Protein AF-A0A6J8CD86-F1 (afdb_monomer_lite)

InterPro domains:
  IPR004244 Transposase, L1 [PTHR11505] (102-205)

Sequence (206 aa):
MGRTGRGRGSYQRGFQSSQGQEQAQGRGGYHSAKRFRTGSSDIENDDPEVLLDVFVGILNDQKIMDKFVASLCDIPHLKSKLVEHLLPSLDAQVSDILTPLRKNVEIMSDKLTKSEAKCEELEWKNDDLEQYTRRQSIRIAGIPEKFFESTDDEVLKFSNDVLYSQLEPGEIDRSHRVGPPRSNDSNQKPREIIVRFVSYKSRQKL

Secondary structure (DSSP, 8-state):
----PPPPPP--------------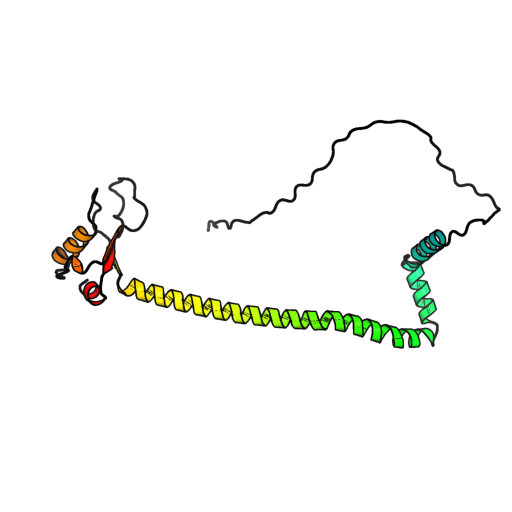-----------------------HHHHHHHHHHHHT-HHHHHHHHHHHHTSTTHHHHHHHHHHHHHHHHHHHHHHHHHHHHHHHHHHHHHHHHHHHHHHHHHHHHHHHHHTTEEEE--PPP-TT--HHHHHHHIIIIIS-----GGGEEEEEE-SSPPPS-TTSPPPPEEEEESSHHHHTT-

pLDDT: mean 78.59, std 22.76, range [30.03, 98.12]

Organism: Mytilus coruscus (NCBI:txid42192)

Foldseek 3Di:
DDDDDDDDDDDDDDDDDDDDDDDDDDDDDDDDDDDDDDDDDDDPDPPVVVVVVVVVVQCVPPVSVVVVVVVQCVPPVSVVVCCVPVVVVVVVVCCVPVVVVVVVVVVVVVVVVVVVVVVVVVVVVVVVVVVVQCLQKDKAFDQDDDDPDDPLVSVVCCLCVPVVLPQDSQQWPDKDFDDDDDPPP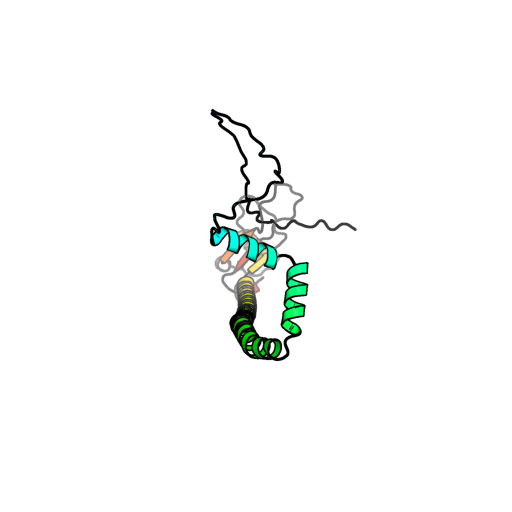PPDGGGIMMTGTPDSVSVVSD

Structure (mmCIF, N/CA/C/O backbone):
data_AF-A0A6J8CD86-F1
#
_entry.id   AF-A0A6J8CD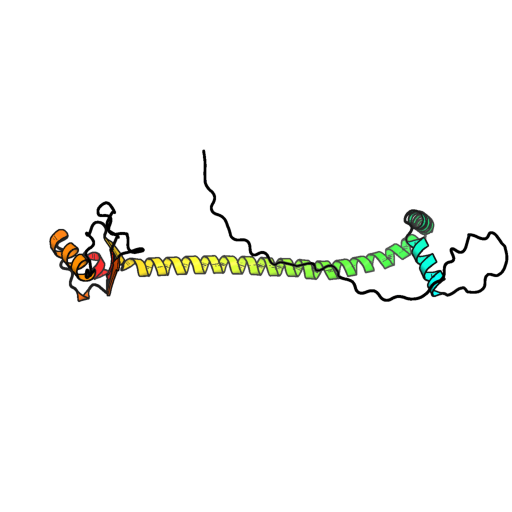86-F1
#
loop_
_atom_site.group_PDB
_atom_site.id
_atom_site.type_symbol
_atom_site.label_atom_id
_atom_site.label_alt_id
_atom_site.label_comp_id
_atom_site.label_asym_id
_atom_site.label_entity_id
_atom_site.label_seq_id
_atom_site.pdbx_PDB_ins_code
_atom_site.Cartn_x
_atom_site.Cartn_y
_atom_site.Cartn_z
_atom_site.occupancy
_atom_site.B_iso_or_equiv
_atom_site.auth_seq_id
_atom_site.auth_comp_id
_atom_site.auth_asym_id
_atom_site.auth_atom_id
_atom_site.pdbx_PDB_model_num
ATOM 1 N N . MET A 1 1 ? -26.976 -11.015 -20.352 1.00 46.12 1 MET A N 1
ATOM 2 C CA . MET A 1 1 ? -25.772 -10.383 -20.941 1.00 46.12 1 MET A CA 1
ATOM 3 C C . MET A 1 1 ? -25.912 -8.878 -20.793 1.00 46.12 1 MET A C 1
ATOM 5 O O . MET A 1 1 ? -26.935 -8.356 -21.202 1.00 46.12 1 MET A O 1
ATOM 9 N N . GLY A 1 2 ? -24.949 -8.201 -20.164 1.00 42.75 2 GLY A N 1
ATOM 10 C CA . GLY A 1 2 ? -24.981 -6.742 -20.004 1.00 42.75 2 GLY A CA 1
ATOM 11 C C . GLY A 1 2 ? -24.155 -6.274 -18.810 1.00 42.75 2 GLY A C 1
ATOM 12 O O . GLY A 1 2 ? -24.689 -6.100 -17.721 1.00 42.75 2 GLY A O 1
ATOM 13 N N . ARG A 1 3 ? -22.840 -6.114 -18.998 1.00 43.31 3 ARG A N 1
ATOM 14 C CA . ARG A 1 3 ? -21.953 -5.440 -18.038 1.00 43.31 3 ARG A CA 1
ATOM 15 C C . ARG A 1 3 ? -21.843 -3.971 -18.442 1.00 43.31 3 ARG A C 1
ATOM 17 O O . ARG A 1 3 ? -21.344 -3.671 -19.520 1.00 43.31 3 ARG A O 1
ATOM 24 N N . THR A 1 4 ? -22.281 -3.070 -17.571 1.00 44.00 4 THR A N 1
ATOM 25 C CA . THR A 1 4 ? -22.046 -1.625 -17.675 1.00 44.00 4 THR A CA 1
ATOM 26 C C . THR A 1 4 ? -20.626 -1.305 -17.200 1.00 44.00 4 THR A C 1
ATOM 28 O O . THR A 1 4 ? -20.308 -1.486 -16.022 1.00 44.00 4 THR A O 1
ATOM 31 N N . GLY A 1 5 ? -19.762 -0.865 -18.116 1.00 41.94 5 GLY A N 1
ATOM 32 C CA . GLY A 1 5 ? -18.404 -0.404 -17.823 1.00 41.94 5 GLY A CA 1
ATOM 33 C C . GLY A 1 5 ? -18.393 1.015 -17.252 1.00 41.94 5 GLY A C 1
ATOM 34 O O . GLY A 1 5 ? -19.059 1.906 -17.772 1.00 41.94 5 GLY A O 1
ATOM 35 N N . ARG A 1 6 ? -17.632 1.220 -16.171 1.00 43.94 6 ARG A N 1
ATOM 36 C CA . ARG A 1 6 ? -17.330 2.538 -15.593 1.00 43.94 6 ARG A CA 1
ATOM 37 C C . ARG A 1 6 ? -16.168 3.181 -16.353 1.00 43.94 6 ARG A C 1
ATOM 39 O O . ARG A 1 6 ? -15.144 2.538 -16.574 1.00 43.94 6 ARG A O 1
ATOM 46 N N . GLY A 1 7 ? -16.352 4.444 -16.734 1.00 36.31 7 GLY A N 1
ATOM 47 C CA . GLY A 1 7 ? -15.393 5.252 -17.482 1.00 36.31 7 GLY A CA 1
ATOM 48 C C . GLY A 1 7 ? -14.131 5.596 -16.689 1.00 36.31 7 GLY A C 1
ATOM 49 O O . GLY A 1 7 ? -14.183 5.885 -15.494 1.00 36.31 7 GLY A O 1
ATOM 50 N N . ARG A 1 8 ? -12.992 5.580 -17.387 1.00 44.81 8 ARG A N 1
ATOM 51 C CA . ARG A 1 8 ? -11.723 6.167 -16.949 1.00 44.81 8 ARG A CA 1
ATOM 52 C C . ARG A 1 8 ? -11.592 7.547 -17.591 1.00 44.81 8 ARG A C 1
ATOM 54 O O . ARG A 1 8 ? -11.746 7.670 -18.802 1.00 44.81 8 ARG A O 1
ATOM 61 N N . GLY A 1 9 ? -11.331 8.563 -16.772 1.00 37.97 9 GLY A N 1
ATOM 62 C CA . GLY A 1 9 ? -11.074 9.929 -17.218 1.00 37.97 9 GLY A CA 1
ATOM 63 C C . GLY A 1 9 ? -9.751 10.029 -17.975 1.00 37.97 9 GLY A C 1
ATOM 64 O O . GLY A 1 9 ? -8.707 9.608 -17.480 1.00 37.97 9 GLY A O 1
ATOM 65 N N . SER A 1 10 ? -9.813 10.583 -19.181 1.00 40.59 10 SER A N 1
ATOM 66 C CA . SER A 1 10 ? -8.671 10.922 -20.024 1.00 40.59 10 SER A CA 1
ATOM 67 C C . SER A 1 10 ? -8.332 12.405 -19.869 1.00 40.59 10 SER A C 1
ATOM 69 O O . SER A 1 10 ? -9.167 13.263 -20.148 1.00 40.59 10 SER A O 1
ATOM 71 N N . TYR A 1 11 ? -7.098 12.711 -19.471 1.00 38.44 11 TYR A N 1
ATOM 72 C CA . TYR A 1 11 ? -6.534 14.057 -19.563 1.00 38.44 11 TYR A CA 1
ATOM 73 C C . TYR A 1 11 ? -6.262 14.393 -21.040 1.00 38.44 11 TYR A C 1
ATOM 75 O O . TYR A 1 11 ? -5.316 13.878 -21.632 1.00 38.44 11 TYR A O 1
ATOM 83 N N . GLN A 1 12 ? -7.090 15.251 -21.639 1.00 38.66 12 GLN A N 1
ATOM 84 C CA . GLN A 1 12 ? -6.852 15.855 -22.954 1.00 38.66 12 GLN A CA 1
ATOM 85 C C . GLN A 1 12 ? -6.124 17.195 -22.779 1.00 38.66 12 GLN A C 1
ATOM 87 O O . GLN A 1 12 ? -6.650 18.118 -22.161 1.00 38.66 12 GLN A O 1
ATOM 92 N N . ARG A 1 13 ? -4.913 17.316 -23.340 1.00 38.84 13 ARG A N 1
ATOM 93 C CA . ARG A 1 13 ? -4.248 18.608 -23.561 1.00 38.84 13 ARG A CA 1
ATOM 94 C C . ARG A 1 13 ? -4.655 19.122 -24.942 1.00 38.84 13 ARG A C 1
ATOM 96 O O . ARG A 1 13 ? -4.311 18.510 -25.948 1.00 38.84 13 ARG A O 1
ATOM 103 N N . GLY A 1 14 ? -5.417 20.213 -24.968 1.00 33.53 14 GLY A N 1
ATOM 104 C CA . GLY A 1 14 ? -5.853 20.882 -26.189 1.00 33.53 14 GLY A CA 1
ATOM 105 C C . GLY A 1 14 ? -4.731 21.703 -26.821 1.00 33.53 14 GLY A C 1
ATOM 106 O O . GLY A 1 14 ? -4.151 22.567 -26.169 1.00 33.53 14 GLY A O 1
ATOM 107 N N . PHE A 1 15 ? -4.459 21.446 -28.098 1.00 33.59 15 PHE A N 1
ATOM 108 C CA . PHE A 1 15 ? -3.804 22.389 -29.000 1.00 33.59 15 PHE A CA 1
ATOM 109 C C . PHE A 1 15 ? -4.909 23.044 -29.830 1.00 33.59 15 PHE A C 1
ATOM 111 O O . PHE A 1 15 ? -5.558 22.377 -30.633 1.00 33.59 15 PHE A O 1
ATOM 118 N N . GLN A 1 16 ? -5.168 24.331 -29.591 1.00 39.56 16 GLN A N 1
ATOM 119 C CA . GLN A 1 16 ? -6.042 25.137 -30.438 1.00 39.56 16 GLN A CA 1
ATOM 120 C C . GLN A 1 16 ? -5.206 25.776 -31.544 1.00 39.56 16 GLN A C 1
ATOM 122 O O . GLN A 1 16 ? -4.307 26.574 -31.295 1.00 39.56 16 GLN A O 1
ATOM 127 N N . SER A 1 17 ? -5.525 25.387 -32.770 1.00 38.44 17 SER A N 1
ATOM 128 C CA . SER A 1 17 ? -5.164 26.048 -34.014 1.00 38.44 17 SER A CA 1
ATOM 129 C C . SER A 1 17 ? -6.004 27.314 -34.194 1.00 38.44 17 SER A C 1
ATOM 131 O O . SER A 1 17 ? -7.232 27.230 -34.235 1.00 38.44 17 SER A O 1
ATOM 133 N N . SER A 1 18 ? -5.359 28.465 -34.356 1.00 35.56 18 SER A N 1
ATOM 134 C CA . SER A 1 18 ? -5.994 29.716 -34.776 1.00 35.56 18 SER A CA 1
ATOM 135 C C . SER A 1 18 ? -5.509 30.094 -36.177 1.00 35.56 18 SER A C 1
ATOM 137 O O . SER A 1 18 ? -4.363 30.488 -36.380 1.00 35.56 18 SER A O 1
ATOM 139 N N . GLN A 1 19 ? -6.403 29.950 -37.158 1.00 33.78 19 GLN A N 1
ATOM 140 C CA . GLN A 1 19 ? -6.294 30.588 -38.468 1.00 33.78 19 GLN A CA 1
ATOM 141 C C . GLN A 1 19 ? -7.019 31.943 -38.438 1.00 33.78 19 GLN A C 1
ATOM 143 O O . GLN A 1 19 ? -8.172 32.006 -38.027 1.00 33.78 19 GLN A O 1
ATOM 148 N N . GLY A 1 20 ? -6.324 32.981 -38.914 1.00 31.58 20 GLY A N 1
ATOM 149 C CA . GLY A 1 20 ? -6.799 33.940 -39.923 1.00 31.58 20 GLY A CA 1
ATOM 150 C C . GLY A 1 20 ? -7.912 34.944 -39.592 1.00 31.58 20 GLY A C 1
ATOM 151 O O . GLY A 1 20 ? -9.069 34.568 -39.473 1.00 31.58 20 GLY A O 1
ATOM 152 N N . GLN A 1 21 ? -7.550 36.234 -39.619 1.00 33.59 21 GLN A N 1
ATOM 153 C CA . GLN A 1 21 ? -8.258 37.368 -40.256 1.00 33.59 21 GLN A CA 1
ATOM 154 C C . GLN A 1 21 ? -7.233 38.524 -40.314 1.00 33.59 21 GLN A C 1
ATOM 156 O O . GLN A 1 21 ? -6.750 38.976 -39.284 1.00 33.59 21 GLN A O 1
ATOM 161 N N . GLU A 1 22 ? -6.578 38.782 -41.447 1.00 31.48 22 GLU A N 1
ATOM 162 C CA . GLU A 1 22 ? -7.035 39.582 -42.595 1.00 31.48 22 GLU A CA 1
ATOM 163 C C . GLU A 1 22 ? -7.144 41.085 -42.272 1.00 31.48 22 GLU A C 1
ATOM 165 O O . GLU A 1 22 ? -8.107 41.544 -41.668 1.00 31.48 22 GLU A O 1
ATOM 170 N N . GLN A 1 23 ? -6.148 41.860 -42.720 1.00 33.59 23 GLN A N 1
ATOM 171 C CA . GLN A 1 23 ? -6.323 43.266 -43.080 1.00 33.59 23 GLN A CA 1
ATOM 172 C C . GLN A 1 23 ? -5.401 43.610 -44.253 1.00 33.59 23 GLN A C 1
ATOM 174 O O . GLN A 1 23 ? -4.176 43.535 -44.173 1.00 33.59 23 GLN A O 1
ATOM 179 N N . ALA A 1 24 ? -6.053 43.929 -45.367 1.00 34.53 24 ALA A N 1
ATOM 180 C CA . ALA A 1 24 ? -5.482 44.317 -46.640 1.00 34.53 24 ALA A CA 1
ATOM 181 C C . ALA A 1 24 ? -5.267 45.835 -46.720 1.00 34.53 24 ALA A C 1
ATOM 183 O O . ALA A 1 24 ? -6.095 46.600 -46.235 1.00 34.53 24 ALA A O 1
ATOM 184 N N . GLN A 1 25 ? -4.194 46.228 -47.410 1.00 34.72 25 GLN A N 1
ATOM 185 C CA . GLN A 1 25 ? -3.962 47.470 -48.171 1.00 34.72 25 GLN A CA 1
ATOM 186 C C . GLN A 1 25 ? -2.556 47.275 -48.784 1.00 34.72 25 GLN A C 1
ATOM 188 O O . GLN A 1 25 ? -1.590 47.168 -48.047 1.00 34.72 25 GLN A O 1
ATOM 193 N N . GLY A 1 26 ? -2.298 47.074 -50.076 1.00 31.23 26 GLY A N 1
ATOM 194 C CA . GLY A 1 26 ? -2.986 47.479 -51.291 1.00 31.23 26 GLY A CA 1
ATOM 195 C C . GLY A 1 26 ? -2.164 48.573 -51.978 1.00 31.23 26 GLY A C 1
ATOM 196 O O . GLY A 1 26 ? -2.310 49.725 -51.584 1.00 31.23 26 GLY A O 1
ATOM 197 N N . ARG A 1 27 ? -1.339 48.223 -52.991 1.00 30.95 27 ARG A N 1
ATOM 198 C CA . ARG A 1 27 ? -1.143 48.968 -54.267 1.00 30.95 27 ARG A CA 1
ATOM 199 C C . ARG A 1 27 ? -0.003 48.428 -55.158 1.00 30.95 27 ARG A C 1
ATOM 201 O O . ARG A 1 27 ? 1.135 48.352 -54.722 1.00 30.95 27 ARG A O 1
ATOM 208 N N . GLY A 1 28 ? -0.351 48.207 -56.437 1.00 30.03 28 GLY A N 1
ATOM 209 C CA . GLY A 1 28 ? 0.521 48.151 -57.631 1.00 30.03 28 GLY A CA 1
ATOM 210 C C . GLY A 1 28 ? 1.143 46.778 -57.899 1.00 30.03 28 GLY A C 1
ATOM 211 O O . GLY A 1 28 ? 2.015 46.364 -57.158 1.00 30.03 28 GLY A O 1
ATOM 212 N N . GLY A 1 29 ? 0.691 45.973 -58.871 1.00 31.22 29 GLY A N 1
ATOM 213 C CA . GLY A 1 29 ? 0.818 46.220 -60.321 1.00 31.22 29 GLY A CA 1
ATOM 214 C C . GLY A 1 29 ? 2.288 46.005 -60.716 1.00 31.22 29 GLY A C 1
ATOM 215 O O . GLY A 1 29 ? 3.134 46.727 -60.215 1.00 31.22 29 GLY A O 1
ATOM 216 N N . TYR A 1 30 ? 2.699 45.016 -61.514 1.00 30.86 30 TYR A N 1
ATOM 217 C CA . TYR A 1 30 ? 2.281 44.743 -62.889 1.00 30.86 30 TYR A CA 1
ATOM 218 C C . TYR A 1 30 ? 2.534 43.279 -63.293 1.00 30.86 30 TYR A C 1
ATOM 220 O O . TYR A 1 30 ? 3.415 42.599 -62.776 1.00 30.86 30 TYR A O 1
ATOM 228 N N . HIS A 1 31 ? 1.745 42.821 -64.262 1.00 40.06 31 HIS A N 1
ATOM 229 C CA . HIS A 1 31 ? 1.891 41.555 -64.975 1.00 40.06 31 HIS A CA 1
ATOM 230 C C . HIS A 1 31 ? 3.246 41.461 -65.692 1.00 40.06 31 HIS A C 1
ATOM 232 O O . HIS A 1 31 ? 3.675 42.452 -66.276 1.00 40.06 31 HIS A O 1
ATOM 238 N N . SER A 1 32 ? 3.828 40.261 -65.795 1.00 33.84 32 SER A N 1
ATOM 239 C CA . SER A 1 32 ? 4.063 39.641 -67.111 1.00 33.84 32 SER A CA 1
ATOM 240 C C . SER A 1 32 ? 4.620 38.222 -66.977 1.00 33.84 32 SER A C 1
ATOM 242 O O . SER A 1 32 ? 5.743 38.013 -66.523 1.00 33.84 32 SER A O 1
ATOM 244 N N . ALA A 1 33 ? 3.841 37.244 -67.441 1.00 42.38 33 ALA A N 1
ATOM 245 C CA . ALA A 1 33 ? 4.340 35.927 -67.800 1.00 42.38 33 ALA A CA 1
ATOM 246 C C . ALA A 1 33 ? 5.386 36.077 -68.919 1.00 42.38 33 ALA A C 1
ATOM 248 O O . ALA A 1 33 ? 5.046 36.435 -70.052 1.00 42.38 33 ALA A O 1
ATOM 249 N N . LYS A 1 34 ? 6.663 35.802 -68.632 1.00 40.62 34 LYS A N 1
ATOM 250 C CA . LYS A 1 34 ? 7.684 35.719 -69.682 1.00 40.62 34 LYS A CA 1
ATOM 251 C C . LYS A 1 34 ? 7.679 34.322 -70.292 1.00 40.62 34 LYS A C 1
ATOM 253 O O . LYS A 1 34 ? 8.186 33.354 -69.742 1.00 40.62 34 LYS A O 1
ATOM 258 N N . ARG A 1 35 ? 7.038 34.287 -71.457 1.00 32.34 35 ARG A N 1
ATOM 259 C CA . ARG A 1 35 ? 7.076 33.258 -72.493 1.00 32.34 35 ARG A CA 1
ATOM 260 C C . ARG A 1 35 ? 8.457 32.615 -72.646 1.00 32.34 35 ARG A C 1
ATOM 262 O O . ARG A 1 35 ? 9.460 33.314 -72.766 1.00 32.34 35 ARG A O 1
ATOM 269 N N . PHE A 1 36 ? 8.430 31.293 -72.782 1.00 41.59 36 PHE A N 1
ATOM 270 C CA . PHE A 1 36 ? 9.469 30.470 -73.392 1.00 41.59 36 PHE A CA 1
ATOM 271 C C . PHE A 1 36 ? 9.941 31.129 -74.703 1.00 41.59 36 PHE A C 1
ATOM 273 O O . PHE A 1 36 ? 9.140 31.334 -75.620 1.00 41.59 36 PHE A O 1
ATOM 280 N N . ARG A 1 37 ? 11.220 31.506 -74.781 1.00 33.03 37 ARG A N 1
ATOM 281 C CA . ARG A 1 37 ? 11.873 31.932 -76.023 1.00 33.03 37 ARG A CA 1
ATOM 282 C C . ARG A 1 37 ? 12.962 30.927 -76.360 1.00 33.03 37 ARG A C 1
ATOM 284 O O . ARG A 1 37 ? 13.971 30.833 -75.677 1.00 33.03 37 ARG A O 1
ATOM 291 N N . THR A 1 38 ? 12.731 30.206 -77.447 1.00 40.12 38 THR A N 1
ATOM 292 C CA . THR A 1 38 ? 13.771 29.615 -78.283 1.00 40.12 38 THR A CA 1
ATOM 293 C C . THR A 1 38 ? 14.612 30.749 -78.870 1.00 40.12 38 THR A C 1
ATOM 295 O O . THR A 1 38 ? 14.064 31.614 -79.559 1.00 40.12 38 THR A O 1
ATOM 298 N N . GLY A 1 39 ? 15.912 30.776 -78.601 1.00 33.12 39 GLY A N 1
ATOM 299 C CA . GLY A 1 39 ? 16.806 31.780 -79.171 1.00 33.12 39 GLY A CA 1
ATOM 300 C C . GLY A 1 39 ? 18.190 31.724 -78.546 1.00 33.12 39 GLY A C 1
ATOM 301 O O . GLY A 1 39 ? 18.330 31.915 -77.350 1.00 33.12 39 GLY A O 1
ATOM 302 N N . SER A 1 40 ? 19.162 31.410 -79.392 1.00 45.00 40 SER A N 1
ATOM 303 C CA . SER A 1 40 ? 20.591 31.279 -79.126 1.00 45.00 40 SER A CA 1
ATOM 304 C C . SER A 1 40 ? 21.246 32.573 -78.617 1.00 45.00 40 SER A C 1
ATOM 306 O O . SER A 1 40 ? 20.792 33.652 -78.980 1.00 45.00 40 SER A O 1
ATOM 308 N N . SER A 1 41 ? 22.379 32.370 -77.933 1.00 42.09 41 SER A N 1
ATOM 309 C CA . SER A 1 41 ? 23.433 33.291 -77.465 1.00 42.09 41 SER A CA 1
ATOM 310 C C . SER A 1 41 ? 23.370 33.774 -76.010 1.00 42.09 41 SER A C 1
ATOM 312 O O . SER A 1 41 ? 22.349 34.240 -75.518 1.00 42.09 41 SER A O 1
ATOM 314 N N . ASP A 1 42 ? 24.548 33.656 -75.387 1.00 38.00 42 ASP A N 1
ATOM 315 C CA . ASP A 1 42 ? 25.031 34.340 -74.182 1.00 38.00 42 ASP A CA 1
ATOM 316 C C . ASP A 1 42 ? 24.760 33.631 -72.843 1.00 38.00 42 ASP A C 1
ATOM 318 O O . ASP A 1 42 ? 23.871 33.962 -72.060 1.00 38.00 42 ASP A O 1
ATOM 322 N N . ILE A 1 43 ? 25.598 32.615 -72.592 1.00 49.12 43 ILE A N 1
ATOM 323 C CA . ILE A 1 43 ? 25.865 32.042 -71.269 1.00 49.12 43 ILE A CA 1
ATOM 324 C C . ILE A 1 43 ? 26.696 33.074 -70.502 1.00 49.12 43 ILE A C 1
ATOM 326 O O . ILE A 1 43 ? 27.919 33.077 -70.589 1.00 49.12 43 ILE A O 1
ATOM 330 N N . GLU A 1 44 ? 26.039 33.966 -69.772 1.00 54.75 44 GLU A N 1
ATOM 331 C CA . GLU A 1 44 ? 26.690 34.788 -68.754 1.00 54.75 44 GLU A CA 1
ATOM 332 C C . GLU A 1 44 ? 25.788 34.862 -67.524 1.00 54.75 44 GLU A C 1
ATOM 334 O O . GLU A 1 44 ? 24.834 35.640 -67.478 1.00 54.75 44 GLU A O 1
ATOM 339 N N . ASN A 1 45 ? 26.072 33.974 -66.569 1.00 50.34 45 ASN A N 1
ATOM 340 C CA . ASN A 1 45 ? 26.043 34.141 -65.109 1.00 50.34 45 ASN A CA 1
ATOM 341 C C . ASN A 1 45 ? 25.882 32.753 -64.480 1.00 50.34 45 ASN A C 1
ATOM 343 O O . ASN A 1 45 ? 24.792 32.343 -64.084 1.00 50.34 45 ASN A O 1
ATOM 347 N N . ASP A 1 46 ? 26.997 32.030 -64.419 1.00 58.25 46 ASP A N 1
ATOM 348 C CA . ASP A 1 46 ? 27.153 30.852 -63.573 1.00 58.25 46 ASP A CA 1
ATOM 349 C C . ASP A 1 46 ? 27.208 31.323 -62.115 1.00 58.25 46 ASP A C 1
ATOM 351 O O . ASP A 1 46 ? 28.282 31.434 -61.527 1.00 58.25 46 ASP A O 1
ATOM 355 N N . ASP A 1 47 ? 26.052 31.678 -61.546 1.00 71.94 47 ASP A N 1
ATOM 356 C CA . ASP A 1 47 ? 25.942 31.883 -60.105 1.00 71.94 47 ASP A CA 1
ATOM 357 C C . ASP A 1 47 ? 26.201 30.518 -59.443 1.00 71.94 47 ASP A C 1
ATOM 359 O O . ASP A 1 47 ? 25.422 29.575 -59.652 1.00 71.94 47 ASP A O 1
ATOM 363 N N . PRO A 1 48 ? 27.329 30.344 -58.729 1.00 71.31 48 PRO A N 1
ATOM 364 C CA . PRO A 1 48 ? 27.774 29.031 -58.280 1.00 71.31 48 PRO A CA 1
ATOM 365 C C . PRO A 1 48 ? 26.771 28.369 -57.333 1.00 71.31 48 PRO A C 1
ATOM 367 O O . PRO A 1 48 ? 26.721 27.142 -57.286 1.00 71.31 48 PRO A O 1
ATOM 370 N N . GLU A 1 49 ? 25.942 29.149 -56.633 1.00 71.31 49 GLU A N 1
ATOM 371 C CA . GLU A 1 49 ? 24.864 28.631 -55.783 1.00 71.31 49 GLU A CA 1
ATOM 372 C C . GLU A 1 49 ? 23.707 28.049 -56.608 1.00 71.31 49 GLU A C 1
ATOM 374 O O . GLU A 1 49 ? 23.229 26.958 -56.306 1.00 71.31 49 GLU A O 1
ATOM 379 N N . VAL A 1 50 ? 23.318 28.700 -57.710 1.00 77.00 50 VAL A N 1
ATOM 380 C CA . VAL A 1 50 ? 22.264 28.203 -58.615 1.00 77.00 50 VAL A CA 1
ATOM 381 C C . VAL A 1 50 ? 22.725 26.942 -59.342 1.00 77.00 50 VAL A C 1
ATOM 383 O O . VAL A 1 50 ? 21.954 25.996 -59.506 1.00 77.00 50 VAL A O 1
ATOM 386 N N . LEU A 1 51 ? 23.996 26.892 -59.748 1.00 75.19 51 LEU A N 1
ATOM 387 C CA . LEU A 1 51 ? 24.587 25.681 -60.311 1.00 75.19 51 LEU A CA 1
ATOM 388 C C . LEU A 1 51 ? 24.658 24.549 -59.286 1.00 75.19 51 LEU A C 1
ATOM 390 O O . LEU A 1 51 ? 24.369 23.408 -59.646 1.00 75.19 51 LEU A O 1
ATOM 394 N N . LEU A 1 52 ? 25.000 24.846 -58.027 1.00 77.94 52 LEU A N 1
ATOM 395 C CA . LEU A 1 52 ? 24.986 23.849 -56.957 1.00 77.94 52 LEU A CA 1
ATOM 396 C C . LEU A 1 52 ? 23.577 23.298 -56.735 1.00 77.94 52 LEU A C 1
ATOM 398 O O . LEU A 1 52 ? 23.420 22.085 -56.669 1.00 77.94 52 LEU A O 1
ATOM 402 N N . ASP A 1 53 ? 22.562 24.156 -56.678 1.00 77.38 53 ASP A N 1
ATOM 403 C CA . ASP A 1 53 ? 21.172 23.746 -56.465 1.00 77.38 53 ASP A CA 1
ATOM 404 C C . ASP A 1 53 ? 20.626 22.914 -57.629 1.00 77.38 53 ASP A C 1
ATOM 406 O O . ASP A 1 53 ? 19.953 21.903 -57.414 1.00 77.38 53 ASP A O 1
ATOM 410 N N . VAL A 1 54 ? 20.959 23.279 -58.872 1.00 83.44 54 VAL A N 1
ATOM 411 C CA . VAL A 1 54 ? 20.622 22.473 -60.055 1.00 83.44 54 VAL A CA 1
ATOM 412 C C . VAL A 1 54 ? 21.340 21.126 -60.003 1.00 83.44 54 VAL A C 1
ATOM 414 O O . VAL A 1 54 ? 20.729 20.092 -60.276 1.00 83.44 54 VAL A O 1
ATOM 417 N N . PHE A 1 55 ? 22.614 21.106 -59.612 1.00 79.25 55 PHE A N 1
ATOM 418 C CA . PHE A 1 55 ? 23.399 19.879 -59.525 1.00 79.25 55 PHE A CA 1
ATOM 419 C C . PHE A 1 55 ? 22.901 18.953 -58.406 1.00 79.25 55 PHE A C 1
ATOM 421 O O . PHE A 1 55 ? 22.717 17.759 -58.631 1.00 79.25 55 PHE A O 1
ATOM 428 N N . VAL A 1 56 ? 22.594 19.501 -57.229 1.00 82.38 56 VAL A N 1
ATOM 429 C CA . VAL A 1 56 ? 21.973 18.782 -56.107 1.00 82.38 56 VAL A CA 1
ATOM 430 C C . VAL A 1 56 ? 20.577 18.292 -56.492 1.00 82.38 56 VAL A C 1
ATOM 432 O O . VAL A 1 56 ? 20.221 17.161 -56.177 1.00 82.38 56 VAL A O 1
ATOM 435 N N . GLY A 1 57 ? 19.799 19.090 -57.228 1.00 80.06 57 GLY A N 1
ATOM 436 C CA . GLY A 1 57 ? 18.498 18.689 -57.763 1.00 80.06 57 GLY A CA 1
ATOM 437 C C . GLY A 1 57 ? 18.588 17.503 -58.729 1.00 80.06 57 GLY A C 1
ATOM 438 O O . GLY A 1 57 ? 17.807 16.560 -58.614 1.00 80.06 57 GLY A O 1
ATOM 439 N N . ILE A 1 58 ? 19.576 17.504 -59.629 1.00 81.19 58 ILE A N 1
ATOM 440 C CA . ILE A 1 58 ? 19.859 16.397 -60.560 1.00 81.19 58 ILE A CA 1
ATOM 441 C C . ILE A 1 58 ? 20.323 15.143 -59.804 1.00 81.19 58 ILE A C 1
ATOM 443 O O . ILE A 1 58 ? 19.888 14.039 -60.127 1.00 81.19 58 ILE A O 1
ATOM 447 N N . LEU A 1 59 ? 21.166 15.303 -58.780 1.00 78.94 59 LEU A N 1
ATOM 448 C CA . LEU A 1 59 ? 21.616 14.212 -57.909 1.00 78.94 59 LEU A CA 1
ATOM 449 C C . LEU A 1 59 ? 20.558 13.752 -56.897 1.00 78.94 59 LEU A C 1
ATOM 451 O O . LEU A 1 59 ? 20.762 12.754 -56.224 1.00 78.94 59 LEU A O 1
ATOM 455 N N . ASN A 1 60 ? 19.423 14.431 -56.769 1.00 81.50 60 ASN A N 1
ATOM 456 C CA . ASN A 1 60 ? 18.293 13.936 -55.981 1.00 81.50 60 ASN A CA 1
ATOM 457 C C . ASN A 1 60 ? 17.259 13.199 -56.851 1.00 81.50 60 ASN A C 1
ATOM 459 O O . ASN A 1 60 ? 16.325 12.599 -56.316 1.00 81.50 60 ASN A O 1
ATOM 463 N N . ASP A 1 61 ? 17.415 13.196 -58.182 1.00 91.00 61 ASP A N 1
ATOM 464 C CA . ASP A 1 61 ? 16.611 12.352 -59.064 1.00 91.00 61 ASP A CA 1
ATOM 465 C C . ASP A 1 61 ? 17.047 10.890 -58.920 1.00 91.00 61 ASP A C 1
ATOM 467 O O . ASP A 1 61 ? 18.167 10.506 -59.269 1.00 91.00 61 ASP A O 1
ATOM 471 N N . GLN A 1 62 ? 16.126 10.055 -58.441 1.00 83.00 62 GLN A N 1
ATOM 472 C CA . GLN A 1 62 ? 16.377 8.641 -58.177 1.00 83.00 62 GLN A CA 1
ATOM 473 C C . GLN A 1 62 ? 16.909 7.889 -59.407 1.00 83.00 62 GLN A C 1
ATOM 475 O O . GLN A 1 62 ? 17.832 7.093 -59.285 1.00 83.00 62 GLN A O 1
ATOM 480 N N . LYS A 1 63 ? 16.385 8.155 -60.611 1.00 87.06 63 LYS A N 1
ATOM 481 C CA . LYS A 1 63 ? 16.809 7.445 -61.830 1.00 87.06 63 LYS A CA 1
ATOM 482 C C . LYS A 1 63 ? 18.208 7.860 -62.264 1.00 87.06 63 LYS A C 1
ATOM 484 O O . LYS A 1 63 ? 18.932 7.050 -62.846 1.00 87.06 63 LYS A O 1
ATOM 489 N N . ILE A 1 64 ? 18.559 9.127 -62.053 1.00 86.50 64 ILE A N 1
ATOM 490 C CA . ILE A 1 64 ? 19.894 9.645 -62.358 1.00 86.50 64 ILE A CA 1
ATOM 491 C C . ILE A 1 64 ? 20.891 9.094 -61.343 1.00 86.50 64 ILE A C 1
ATOM 493 O O . ILE A 1 64 ? 21.929 8.574 -61.752 1.00 86.50 64 ILE A O 1
ATOM 497 N N . MET A 1 65 ? 20.544 9.101 -60.056 1.00 85.00 65 MET A N 1
ATOM 498 C CA . MET A 1 65 ? 21.367 8.503 -59.008 1.00 85.00 65 MET A CA 1
ATOM 499 C C . MET A 1 65 ? 21.580 7.013 -59.201 1.00 85.00 65 MET A C 1
ATOM 501 O O . MET A 1 65 ? 22.713 6.560 -59.091 1.00 85.00 65 MET A O 1
ATOM 505 N N . ASP A 1 66 ? 20.551 6.255 -59.568 1.00 86.00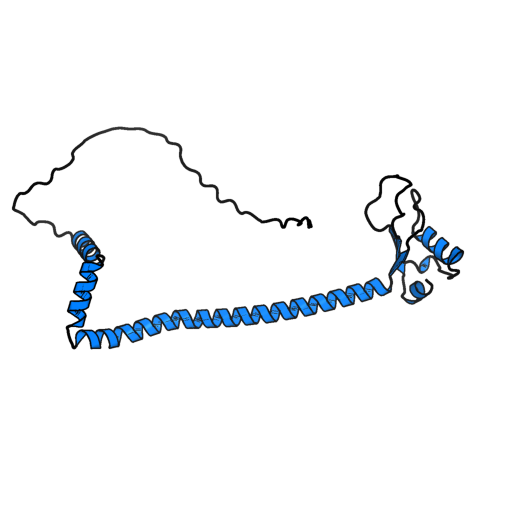 66 ASP A N 1
ATOM 506 C CA . ASP A 1 66 ? 20.688 4.815 -59.794 1.00 86.00 66 ASP A CA 1
ATOM 507 C C . ASP A 1 66 ? 21.673 4.522 -60.942 1.00 86.00 66 ASP A C 1
ATOM 509 O O . ASP A 1 66 ? 22.534 3.647 -60.827 1.00 86.00 66 ASP A O 1
ATOM 513 N N . LYS A 1 67 ? 21.611 5.295 -62.037 1.00 84.12 67 LYS A N 1
ATOM 514 C CA . LYS A 1 67 ? 22.559 5.182 -63.163 1.00 84.12 67 LYS A CA 1
ATOM 515 C C . LYS A 1 67 ? 23.967 5.633 -62.787 1.00 84.12 67 LYS A C 1
ATOM 517 O O . LYS A 1 67 ? 24.940 5.003 -63.195 1.00 84.12 67 LYS A O 1
ATOM 522 N N . PHE A 1 68 ? 24.073 6.721 -62.033 1.00 83.12 68 PHE A N 1
ATOM 523 C CA . PHE A 1 68 ? 25.343 7.250 -61.556 1.00 83.12 68 PHE A CA 1
ATOM 524 C C . PHE A 1 68 ? 26.034 6.251 -60.623 1.00 83.12 68 PHE A C 1
ATOM 526 O O . PHE A 1 68 ? 27.192 5.906 -60.839 1.00 83.12 68 PHE A O 1
ATOM 533 N N . VAL A 1 69 ? 25.303 5.702 -59.651 1.00 81.69 69 VAL A N 1
ATOM 534 C CA . VAL A 1 69 ? 25.785 4.666 -58.731 1.00 81.69 69 VAL A CA 1
ATOM 535 C C . VAL A 1 69 ? 26.189 3.400 -59.485 1.00 81.69 69 VAL A C 1
ATOM 537 O O . VAL A 1 69 ? 27.252 2.853 -59.190 1.00 81.69 69 VAL A O 1
ATOM 540 N N . ALA A 1 70 ? 25.407 2.959 -60.480 1.00 82.56 70 ALA A N 1
ATOM 541 C CA . ALA A 1 70 ? 25.780 1.830 -61.334 1.00 82.56 70 ALA A CA 1
ATOM 542 C C . ALA A 1 70 ? 27.120 2.087 -62.045 1.00 82.56 70 ALA A C 1
ATOM 544 O O . ALA A 1 70 ? 28.046 1.289 -61.924 1.00 82.56 70 ALA A O 1
ATOM 545 N N . SER A 1 71 ? 27.268 3.263 -62.662 1.00 81.25 71 SER A N 1
ATOM 546 C CA . SER A 1 71 ? 28.505 3.656 -63.343 1.00 81.25 71 SER A CA 1
ATOM 547 C C . SER A 1 71 ? 29.704 3.803 -62.397 1.00 81.25 71 SER A C 1
ATOM 549 O O . SER A 1 71 ? 30.833 3.549 -62.812 1.00 81.25 71 SER A O 1
ATOM 551 N N . LEU A 1 72 ? 29.496 4.210 -61.140 1.00 77.56 72 LEU A N 1
ATOM 552 C CA . LEU A 1 72 ? 30.558 4.267 -60.128 1.00 77.56 72 LEU A CA 1
ATOM 553 C C . LEU A 1 72 ? 30.954 2.871 -59.627 1.00 77.56 72 LEU A C 1
ATOM 555 O O . LEU A 1 72 ? 32.124 2.631 -59.325 1.00 77.56 72 LEU A O 1
ATOM 559 N N . CYS A 1 73 ? 29.991 1.953 -59.536 1.00 75.31 73 CYS A N 1
ATOM 560 C CA . CYS A 1 73 ? 30.208 0.573 -59.104 1.00 75.31 73 CYS A CA 1
ATOM 561 C C . CYS A 1 73 ? 30.951 -0.279 -60.144 1.00 75.31 73 CYS A C 1
ATOM 563 O O . CYS A 1 73 ? 31.630 -1.230 -59.749 1.00 75.31 73 CYS A O 1
ATOM 565 N N . ASP A 1 74 ? 30.881 0.088 -61.425 1.00 81.56 74 ASP A N 1
ATOM 566 C CA . ASP A 1 74 ? 31.618 -0.553 -62.523 1.00 81.56 74 ASP A CA 1
ATOM 567 C C . ASP A 1 74 ? 33.123 -0.221 -62.524 1.00 81.56 74 ASP A C 1
ATOM 569 O O . ASP A 1 74 ? 33.897 -0.832 -63.262 1.00 81.56 74 ASP A O 1
ATOM 573 N N . ILE A 1 75 ? 33.573 0.711 -61.671 1.00 83.94 75 ILE A N 1
ATOM 574 C CA . ILE A 1 75 ? 34.989 1.063 -61.515 1.00 83.94 75 ILE A CA 1
ATOM 575 C C . ILE A 1 75 ? 35.621 0.147 -60.442 1.00 83.94 75 ILE A C 1
ATOM 577 O O . ILE A 1 75 ? 35.400 0.356 -59.241 1.00 83.94 75 ILE A O 1
ATOM 581 N N . PRO A 1 76 ? 36.462 -0.839 -60.827 1.00 70.75 76 PRO A N 1
ATOM 582 C CA . PRO A 1 76 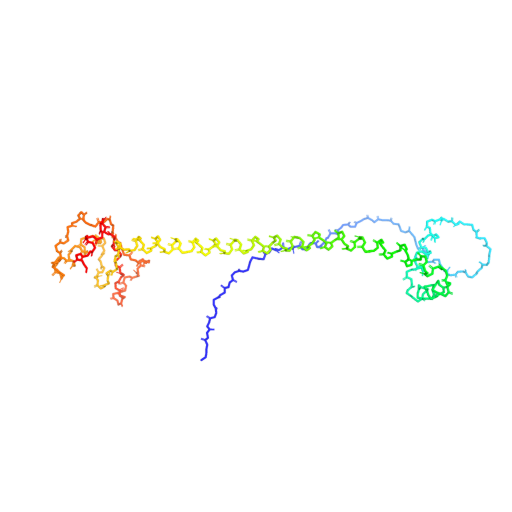? 36.868 -1.959 -59.965 1.00 70.75 76 PRO A CA 1
ATOM 583 C C . PRO A 1 76 ? 37.674 -1.559 -58.718 1.00 70.75 76 PRO A C 1
ATOM 585 O O . PRO A 1 76 ? 37.711 -2.312 -57.748 1.00 70.75 76 PRO A O 1
ATOM 588 N N . HIS A 1 77 ? 38.274 -0.364 -58.703 1.00 77.44 77 HIS A N 1
ATOM 589 C CA . HIS A 1 77 ? 39.049 0.160 -57.568 1.00 77.44 77 HIS A CA 1
ATOM 590 C C . HIS A 1 77 ? 38.305 1.205 -56.730 1.00 77.44 77 HIS A C 1
ATOM 592 O O . HIS A 1 77 ? 38.688 1.470 -55.590 1.00 77.44 77 HIS A O 1
ATOM 598 N N . LEU A 1 78 ? 37.262 1.828 -57.285 1.00 80.06 78 LEU A N 1
ATOM 599 C CA . LEU A 1 78 ? 36.486 2.830 -56.559 1.00 80.06 78 LEU A CA 1
ATOM 600 C C . LEU A 1 78 ? 35.536 2.148 -55.583 1.00 80.06 78 LEU A C 1
ATOM 602 O O . LEU A 1 78 ? 35.484 2.532 -54.419 1.00 80.06 78 LEU A O 1
ATOM 606 N N . LYS A 1 79 ? 34.865 1.078 -56.027 1.00 79.50 79 LYS A N 1
ATOM 607 C CA . LYS A 1 79 ? 34.007 0.252 -55.174 1.00 79.50 79 LYS A CA 1
ATOM 608 C C . LYS A 1 79 ? 34.750 -0.247 -53.933 1.00 79.50 79 LYS A C 1
ATOM 610 O O . LYS A 1 79 ? 34.225 -0.133 -52.832 1.00 79.50 79 LYS A O 1
ATOM 615 N N . SER A 1 80 ? 35.974 -0.760 -54.091 1.00 81.25 80 SER A N 1
ATOM 616 C CA . SER A 1 80 ? 36.759 -1.281 -52.965 1.00 81.25 80 SER A CA 1
ATOM 617 C C . SER A 1 80 ? 37.165 -0.182 -51.983 1.00 81.25 80 SER A C 1
ATOM 619 O O . SER A 1 80 ? 36.951 -0.343 -50.788 1.00 81.25 80 SER A O 1
ATOM 621 N N . LYS A 1 81 ? 37.672 0.957 -52.477 1.00 83.50 81 LYS A N 1
ATOM 622 C CA . LYS A 1 81 ? 38.047 2.101 -51.627 1.00 83.50 81 LYS A CA 1
ATOM 623 C C . LYS A 1 81 ? 36.847 2.707 -50.902 1.00 83.50 81 LYS A C 1
ATOM 625 O O . LYS A 1 81 ? 36.950 3.105 -49.747 1.00 83.50 81 LYS A O 1
ATOM 630 N N . LEU A 1 82 ? 35.704 2.779 -51.578 1.00 82.00 82 LEU A N 1
ATOM 631 C CA . LEU A 1 82 ? 34.472 3.307 -51.006 1.00 82.00 82 LEU A CA 1
ATOM 632 C C . LEU A 1 82 ? 33.964 2.401 -49.879 1.00 82.00 82 LEU A C 1
ATOM 634 O O . LEU A 1 82 ? 33.607 2.890 -48.814 1.00 82.00 82 LEU A O 1
ATOM 638 N N . VAL A 1 83 ? 34.018 1.084 -50.072 1.00 85.00 83 VAL A N 1
ATOM 639 C CA . VAL A 1 83 ? 33.716 0.096 -49.027 1.00 85.00 83 VAL A CA 1
ATOM 640 C C . VAL A 1 83 ? 34.700 0.203 -47.855 1.00 85.00 83 VAL A C 1
ATOM 642 O O . VAL A 1 83 ? 34.267 0.223 -46.707 1.00 85.00 83 VAL A O 1
ATOM 645 N N . GLU A 1 84 ? 35.999 0.328 -48.132 1.00 86.38 84 GLU A N 1
ATOM 646 C CA . GLU A 1 84 ? 37.060 0.410 -47.118 1.00 86.38 84 GLU A CA 1
ATOM 647 C C . GLU A 1 84 ? 36.919 1.628 -46.197 1.00 86.38 84 GLU A C 1
ATOM 649 O O . GLU A 1 84 ? 37.193 1.527 -45.005 1.00 86.38 84 GLU A O 1
ATOM 654 N N . HIS A 1 85 ? 36.453 2.767 -46.717 1.00 85.62 85 HIS A N 1
ATOM 655 C CA . HIS A 1 85 ? 36.334 3.997 -45.931 1.00 85.62 85 HIS A CA 1
ATOM 656 C C . HIS A 1 85 ? 34.922 4.273 -45.404 1.00 85.62 85 HIS A C 1
ATOM 658 O O . HIS A 1 85 ? 34.780 4.763 -44.281 1.00 85.62 85 HIS A O 1
ATOM 664 N N . LEU A 1 86 ? 33.871 3.965 -46.172 1.00 87.00 86 LEU A N 1
ATOM 665 C CA . LEU A 1 86 ? 32.500 4.278 -45.759 1.00 87.00 86 LEU A CA 1
ATOM 666 C C . LEU A 1 86 ? 31.928 3.253 -44.779 1.00 87.00 86 LEU A C 1
ATOM 668 O O . LEU A 1 86 ? 31.167 3.652 -43.901 1.00 87.00 86 LEU A O 1
ATOM 672 N N . LEU A 1 87 ? 32.295 1.967 -44.872 1.00 88.00 87 LEU A N 1
ATOM 673 C CA . LEU A 1 87 ? 31.785 0.971 -43.923 1.00 88.00 87 LEU A CA 1
ATOM 674 C C . LEU A 1 87 ? 32.256 1.227 -42.487 1.00 88.00 87 LEU A C 1
ATOM 676 O O . LEU A 1 87 ? 31.393 1.245 -41.614 1.00 88.00 87 LEU A O 1
ATOM 680 N N . PRO A 1 88 ? 33.549 1.487 -42.203 1.00 91.94 88 PRO A N 1
ATOM 681 C CA . PRO A 1 88 ? 33.974 1.785 -40.836 1.00 91.94 88 PRO A CA 1
ATOM 682 C C . PRO A 1 88 ? 33.362 3.081 -40.303 1.00 91.94 88 PRO A C 1
ATOM 684 O O . PRO A 1 88 ? 33.051 3.174 -39.121 1.00 91.94 88 PRO A O 1
ATOM 687 N N . SER A 1 89 ? 33.164 4.080 -41.172 1.00 92.81 89 SER A N 1
ATOM 688 C CA . SER A 1 89 ? 32.521 5.338 -40.784 1.00 92.81 89 SER A CA 1
ATOM 689 C C . SER A 1 89 ? 31.053 5.130 -40.405 1.00 92.81 89 SER A C 1
ATOM 691 O O . SER A 1 89 ? 30.609 5.634 -39.374 1.00 92.81 89 SER A O 1
ATOM 693 N N . LEU A 1 90 ? 30.311 4.352 -41.199 1.00 91.00 90 LEU A N 1
ATOM 694 C CA . LEU A 1 90 ? 28.923 4.014 -40.900 1.00 91.00 90 LEU A CA 1
ATOM 695 C C . LEU A 1 90 ? 28.819 3.127 -39.653 1.00 91.00 90 LEU A C 1
ATOM 697 O O . LEU A 1 90 ? 27.953 3.364 -38.817 1.00 91.00 90 LEU A O 1
ATOM 701 N N . ASP A 1 91 ? 29.712 2.148 -39.501 1.00 92.88 91 ASP A N 1
ATOM 702 C CA . ASP A 1 91 ? 29.767 1.272 -38.326 1.00 92.88 91 ASP A CA 1
ATOM 703 C C . ASP A 1 91 ? 30.051 2.065 -37.045 1.00 92.88 91 ASP A C 1
ATOM 705 O O . ASP A 1 91 ? 29.364 1.879 -36.043 1.00 92.88 91 ASP A O 1
ATOM 709 N N . ALA A 1 92 ? 30.974 3.032 -37.099 1.00 92.69 92 ALA A N 1
ATOM 710 C CA . ALA A 1 92 ? 31.242 3.937 -35.987 1.00 92.69 92 ALA A CA 1
ATOM 711 C C . ALA A 1 92 ? 29.998 4.754 -35.607 1.00 92.69 92 ALA A C 1
ATOM 713 O O . ALA A 1 92 ? 29.606 4.751 -34.444 1.00 92.69 92 ALA A O 1
ATOM 714 N N . GLN A 1 93 ? 29.314 5.373 -36.578 1.00 94.38 93 GLN A N 1
ATOM 715 C CA . GLN A 1 93 ? 28.089 6.141 -36.308 1.00 94.38 93 GLN A CA 1
ATOM 716 C C . GLN A 1 93 ? 26.959 5.266 -35.744 1.00 94.38 93 GLN A C 1
ATOM 718 O O . GLN A 1 93 ? 26.258 5.661 -34.809 1.00 94.38 93 GLN A O 1
ATOM 723 N N . VAL A 1 94 ? 26.775 4.062 -36.294 1.00 95.06 94 VAL A N 1
ATOM 724 C CA . VAL A 1 94 ? 25.781 3.097 -35.810 1.00 95.06 94 VAL A CA 1
ATOM 725 C C . VAL A 1 94 ? 26.128 2.643 -34.392 1.00 95.06 94 VAL A C 1
ATOM 727 O O . VAL A 1 94 ? 25.242 2.580 -33.540 1.00 95.06 94 VAL A O 1
ATOM 730 N N . SER A 1 95 ? 27.401 2.375 -34.109 1.00 95.75 95 SER A N 1
ATOM 731 C CA . SER A 1 95 ? 27.885 2.011 -32.777 1.00 95.75 95 SER A CA 1
ATOM 732 C C . SER A 1 95 ? 27.684 3.147 -31.770 1.00 95.75 95 SER A C 1
ATOM 734 O O . SER A 1 95 ? 27.134 2.913 -30.689 1.00 95.75 95 SER A O 1
ATOM 736 N N . ASP A 1 96 ? 28.012 4.384 -32.142 1.00 95.25 96 ASP A N 1
ATOM 737 C CA . ASP A 1 96 ? 27.865 5.577 -31.300 1.00 95.25 96 ASP A CA 1
ATOM 738 C C . ASP A 1 96 ? 26.411 5.829 -30.886 1.00 95.25 96 ASP A C 1
ATOM 740 O O . ASP A 1 96 ? 26.159 6.347 -29.800 1.00 95.25 96 ASP A O 1
ATOM 744 N N . ILE A 1 97 ? 25.437 5.428 -31.710 1.00 95.00 97 ILE A N 1
ATOM 745 C CA . ILE A 1 97 ? 24.006 5.552 -31.397 1.00 95.00 97 ILE A CA 1
ATOM 746 C C . ILE A 1 97 ? 23.480 4.310 -30.668 1.00 95.00 97 ILE A C 1
ATOM 748 O O . ILE A 1 97 ? 22.763 4.420 -29.667 1.00 95.00 97 ILE A O 1
ATOM 752 N N . LEU A 1 98 ? 23.806 3.108 -31.150 1.00 95.69 98 LEU A N 1
ATOM 753 C CA . LEU A 1 98 ? 23.253 1.868 -30.603 1.00 95.69 98 LEU A CA 1
ATOM 754 C C . LEU A 1 98 ? 23.795 1.556 -29.210 1.00 95.69 98 LEU A C 1
ATOM 756 O O . LEU A 1 98 ? 23.047 1.037 -28.380 1.00 95.69 98 LEU A O 1
ATOM 760 N N . THR A 1 99 ? 25.062 1.860 -28.928 1.00 95.00 99 THR A N 1
ATOM 761 C CA . THR A 1 99 ? 25.667 1.571 -27.621 1.00 95.00 99 THR A CA 1
ATOM 762 C C . THR A 1 99 ? 25.019 2.352 -26.468 1.00 95.00 99 THR A C 1
ATOM 764 O O . THR A 1 99 ? 24.585 1.695 -25.512 1.00 95.00 99 THR A O 1
ATOM 767 N N . PRO A 1 100 ? 24.836 3.692 -26.510 1.00 95.69 100 PRO A N 1
ATOM 768 C CA . PRO A 1 100 ? 24.148 4.404 -25.439 1.00 95.69 100 PRO A CA 1
ATOM 769 C C . PRO A 1 100 ? 22.664 4.052 -25.382 1.00 95.69 100 PRO A C 1
ATOM 771 O O . PRO A 1 100 ? 22.108 3.975 -24.288 1.00 95.69 100 PRO A O 1
ATOM 774 N N . LEU A 1 101 ? 22.014 3.795 -26.523 1.00 95.25 101 LEU A N 1
ATOM 775 C CA . LEU A 1 101 ? 20.601 3.425 -26.535 1.00 95.25 101 LEU A CA 1
ATOM 776 C C . LEU A 1 101 ? 20.376 2.075 -25.844 1.00 95.25 101 LEU A C 1
ATOM 778 O O . LEU A 1 101 ? 19.503 1.974 -24.984 1.00 95.25 101 LEU A O 1
ATOM 782 N N . ARG A 1 102 ? 21.207 1.067 -26.146 1.00 96.25 102 ARG A N 1
ATOM 783 C CA . ARG A 1 102 ? 21.189 -0.234 -25.456 1.00 96.25 102 ARG A CA 1
ATOM 784 C C . ARG A 1 102 ? 21.422 -0.071 -23.957 1.00 96.25 102 ARG A C 1
ATOM 786 O O . ARG A 1 102 ? 20.651 -0.604 -23.166 1.00 96.25 102 ARG A O 1
ATOM 793 N N . LYS A 1 103 ? 22.419 0.730 -23.573 1.00 96.75 103 LYS A N 1
ATOM 794 C CA . LYS A 1 103 ? 22.716 1.016 -22.164 1.00 96.75 103 LYS A CA 1
ATOM 795 C C . LYS A 1 103 ? 21.548 1.705 -21.455 1.00 96.75 103 LYS A C 1
ATOM 797 O O . LYS A 1 103 ? 21.233 1.379 -20.317 1.00 96.75 103 LYS A O 1
ATOM 802 N N . ASN A 1 104 ? 20.881 2.646 -22.116 1.00 96.75 104 ASN A N 1
ATOM 803 C CA . ASN A 1 104 ? 19.717 3.325 -21.554 1.00 96.75 104 ASN A CA 1
ATOM 804 C C . ASN A 1 104 ? 18.537 2.367 -21.370 1.00 96.75 104 ASN A C 1
ATOM 806 O O . ASN A 1 104 ? 17.867 2.449 -20.344 1.00 96.75 104 ASN A O 1
ATOM 810 N N . VAL A 1 105 ? 18.306 1.453 -22.318 1.00 97.38 105 VAL A N 1
ATOM 811 C CA . VAL A 1 105 ? 17.281 0.404 -22.194 1.00 97.38 105 VAL A CA 1
ATOM 812 C C . VAL A 1 105 ? 17.577 -0.504 -21.001 1.00 97.38 105 VAL A C 1
ATOM 814 O O . VAL A 1 105 ? 16.679 -0.756 -20.202 1.00 97.38 105 VAL A O 1
ATOM 817 N N . GLU A 1 106 ? 18.830 -0.924 -20.828 1.00 97.12 106 GLU A N 1
ATOM 818 C CA . GLU A 1 106 ? 19.262 -1.729 -19.679 1.00 97.12 106 GLU A CA 1
ATOM 819 C C . GLU A 1 106 ? 19.042 -0.983 -18.354 1.00 97.12 106 GLU A C 1
ATOM 821 O O . GLU A 1 106 ? 18.350 -1.475 -17.466 1.00 97.12 106 GLU A O 1
ATOM 826 N N . ILE A 1 107 ? 19.505 0.269 -18.256 1.00 97.19 107 ILE A N 1
ATOM 827 C CA . ILE A 1 107 ? 19.311 1.108 -17.062 1.00 97.19 107 ILE A CA 1
ATOM 828 C C . ILE A 1 107 ? 17.822 1.331 -16.765 1.00 97.19 107 ILE A C 1
ATOM 830 O O . ILE A 1 107 ? 17.422 1.359 -15.599 1.00 97.19 107 ILE A O 1
ATOM 834 N N . MET A 1 108 ? 16.994 1.552 -17.789 1.00 96.25 108 MET A N 1
ATOM 835 C CA . MET A 1 108 ? 15.554 1.731 -17.602 1.00 96.25 108 MET A CA 1
ATOM 836 C C . MET A 1 108 ? 14.884 0.442 -17.134 1.00 96.25 108 MET A C 1
ATOM 838 O O . MET A 1 108 ? 14.070 0.505 -16.216 1.00 96.25 108 MET A O 1
ATOM 842 N N . SER A 1 109 ? 15.264 -0.704 -17.697 1.00 97.69 109 SER A N 1
ATOM 843 C CA . SER A 1 109 ? 14.793 -2.019 -17.258 1.00 97.69 109 SER A CA 1
ATOM 844 C C . SER A 1 109 ? 15.159 -2.282 -15.792 1.00 97.69 109 SER A C 1
ATOM 846 O O . SER A 1 109 ? 14.307 -2.658 -14.988 1.00 97.69 109 SER A O 1
ATOM 848 N N . ASP A 1 110 ? 16.395 -1.980 -15.392 1.00 97.81 110 ASP A N 1
ATOM 849 C CA . ASP A 1 110 ? 16.851 -2.111 -14.003 1.00 97.81 110 ASP A CA 1
ATOM 850 C C . ASP A 1 110 ? 16.109 -1.180 -13.040 1.00 97.81 110 ASP A C 1
ATOM 852 O O . ASP A 1 110 ? 15.811 -1.536 -11.900 1.00 97.81 110 ASP A O 1
ATOM 856 N N . LYS A 1 111 ? 15.825 0.053 -13.467 1.00 97.81 111 LYS A N 1
ATOM 857 C CA . LYS A 1 111 ? 15.039 0.991 -12.658 1.00 97.81 111 LYS A CA 1
ATOM 858 C C . LYS A 1 111 ? 13.599 0.522 -12.512 1.00 97.81 111 LYS A C 1
ATOM 860 O O . LYS A 1 111 ? 13.038 0.685 -11.431 1.00 97.81 111 LYS A O 1
ATOM 865 N N . LEU A 1 112 ? 13.023 -0.040 -13.573 1.00 97.62 112 LEU A N 1
ATOM 866 C CA . LEU A 1 112 ? 11.663 -0.559 -13.562 1.00 97.62 112 LEU A CA 1
ATOM 867 C C . LEU A 1 112 ? 11.547 -1.716 -12.570 1.00 97.62 112 LEU A C 1
ATOM 869 O O . LEU A 1 112 ? 10.760 -1.615 -11.636 1.00 97.62 112 LEU A O 1
ATOM 873 N N . THR A 1 113 ? 12.417 -2.722 -12.677 1.00 97.62 113 THR A N 1
ATOM 874 C CA . THR A 1 113 ? 12.422 -3.877 -11.762 1.00 97.62 113 THR A CA 1
ATOM 875 C C . THR A 1 113 ? 12.629 -3.464 -10.302 1.00 97.62 113 THR A C 1
ATOM 877 O O . THR A 1 113 ? 11.914 -3.924 -9.414 1.00 97.62 113 THR A O 1
ATOM 880 N N . LYS A 1 114 ? 13.550 -2.529 -10.030 1.00 97.62 114 LYS A N 1
ATOM 881 C CA . LYS A 1 114 ? 13.753 -1.980 -8.675 1.00 97.62 114 LYS A CA 1
ATOM 882 C C . LYS A 1 114 ? 12.533 -1.219 -8.163 1.00 97.62 114 LYS A C 1
ATOM 884 O O . LYS A 1 114 ? 12.225 -1.289 -6.975 1.00 97.62 114 LYS A O 1
ATOM 889 N N . SER A 1 115 ? 11.869 -0.460 -9.032 1.00 97.12 115 SER A N 1
ATOM 890 C CA . SER A 1 115 ? 10.664 0.279 -8.663 1.00 97.12 115 SER A CA 1
ATOM 891 C C . SER A 1 115 ? 9.499 -0.666 -8.386 1.00 97.12 115 SER A C 1
ATOM 893 O O . SER A 1 115 ? 8.788 -0.452 -7.413 1.00 97.12 115 SER A O 1
ATOM 895 N N . GLU A 1 116 ? 9.318 -1.700 -9.204 1.00 97.94 116 GLU A N 1
ATOM 896 C CA . GLU A 1 116 ? 8.283 -2.723 -9.028 1.00 97.94 116 GLU A CA 1
ATOM 897 C C . GLU A 1 116 ? 8.473 -3.473 -7.709 1.00 97.94 116 GLU A C 1
ATOM 899 O O . GLU A 1 116 ? 7.544 -3.525 -6.906 1.00 97.94 116 GLU A O 1
ATOM 904 N N . ALA A 1 117 ? 9.695 -3.931 -7.421 1.00 97.75 117 ALA A N 1
ATOM 905 C CA . ALA A 1 117 ? 10.015 -4.586 -6.153 1.00 97.75 117 ALA A CA 1
ATOM 906 C C . ALA A 1 117 ? 9.744 -3.677 -4.941 1.00 97.75 117 ALA A C 1
ATOM 908 O O . ALA A 1 117 ? 9.233 -4.124 -3.916 1.00 97.75 117 ALA A O 1
ATOM 909 N N . LYS A 1 118 ? 10.050 -2.377 -5.056 1.00 98.00 118 LYS A N 1
ATOM 910 C CA . LYS A 1 118 ? 9.758 -1.407 -3.995 1.00 98.00 118 LYS A CA 1
ATOM 911 C C . LYS A 1 118 ? 8.257 -1.164 -3.829 1.00 98.00 118 LYS A C 1
ATOM 913 O O . LYS A 1 118 ? 7.804 -0.985 -2.702 1.00 98.00 118 LYS A O 1
ATOM 918 N N . CYS A 1 119 ? 7.498 -1.113 -4.922 1.00 98.12 119 CYS A N 1
ATOM 919 C CA . CYS A 1 119 ? 6.043 -0.999 -4.856 1.00 98.12 119 CYS A CA 1
ATOM 920 C C . CYS A 1 119 ? 5.449 -2.202 -4.127 1.00 98.12 119 CYS A C 1
ATOM 922 O O . CYS A 1 119 ? 4.690 -2.002 -3.186 1.00 98.12 119 CYS A O 1
ATOM 924 N N . GLU A 1 120 ? 5.869 -3.416 -4.485 1.00 98.06 120 GLU A N 1
ATOM 925 C CA . GLU A 1 120 ? 5.436 -4.635 -3.803 1.00 98.06 120 GLU A CA 1
ATOM 926 C C . GLU A 1 120 ? 5.788 -4.582 -2.308 1.00 98.06 120 GLU A C 1
ATOM 928 O O . GLU A 1 120 ? 4.913 -4.717 -1.459 1.00 98.06 120 GLU A O 1
ATOM 933 N N . GLU A 1 121 ? 7.034 -4.266 -1.949 1.00 98.12 121 GLU A N 1
ATOM 934 C CA . GLU A 1 121 ? 7.438 -4.142 -0.542 1.00 98.12 121 GLU A CA 1
ATOM 935 C C . GLU A 1 121 ? 6.570 -3.135 0.238 1.00 98.12 121 GLU A C 1
ATOM 937 O O . GLU A 1 121 ? 6.192 -3.376 1.388 1.00 98.12 121 GLU A O 1
ATOM 942 N N . LEU A 1 122 ? 6.251 -1.990 -0.372 1.00 98.00 122 LEU A N 1
ATOM 943 C CA . LEU A 1 122 ? 5.419 -0.962 0.249 1.00 98.00 122 LEU A CA 1
ATOM 944 C C . LEU A 1 122 ? 3.957 -1.391 0.376 1.00 98.00 122 LEU A C 1
ATOM 946 O O . LEU A 1 122 ? 3.340 -1.092 1.397 1.00 98.00 122 LEU A O 1
ATOM 950 N N . GLU A 1 123 ? 3.413 -2.094 -0.614 1.00 98.00 123 GLU A N 1
ATOM 951 C CA . GLU A 1 123 ? 2.062 -2.656 -0.558 1.00 98.00 123 GLU A CA 1
ATOM 952 C C . GLU A 1 123 ? 1.940 -3.664 0.586 1.00 98.00 123 GLU A C 1
ATOM 954 O O . GLU A 1 123 ? 1.015 -3.563 1.391 1.00 98.00 123 GLU A O 1
ATOM 959 N N . TRP A 1 124 ? 2.922 -4.557 0.729 1.00 97.88 124 TRP A N 1
ATOM 960 C CA . TRP A 1 124 ? 2.976 -5.521 1.829 1.00 97.88 124 TRP A CA 1
ATOM 961 C C . TRP A 1 124 ? 3.083 -4.838 3.197 1.00 97.88 124 TRP A C 1
ATOM 963 O O . TRP A 1 124 ? 2.358 -5.195 4.125 1.00 97.88 124 TRP A O 1
ATOM 973 N N . LYS A 1 125 ? 3.947 -3.823 3.337 1.00 97.69 125 LYS A N 1
ATOM 974 C CA . LYS A 1 125 ? 4.055 -3.046 4.586 1.00 97.69 125 LYS A CA 1
ATOM 975 C C . LYS A 1 125 ? 2.767 -2.295 4.907 1.00 97.69 125 LYS A C 1
ATOM 977 O O . LYS A 1 125 ? 2.390 -2.214 6.074 1.00 97.69 125 LYS A O 1
ATOM 982 N N . ASN A 1 126 ? 2.107 -1.730 3.899 1.00 97.81 126 ASN A N 1
ATOM 983 C CA . ASN A 1 126 ? 0.843 -1.036 4.099 1.00 97.81 126 ASN A CA 1
ATOM 984 C C . ASN A 1 126 ? -0.255 -2.010 4.536 1.00 97.81 126 ASN A C 1
ATOM 986 O O . ASN A 1 126 ? -0.975 -1.710 5.484 1.00 97.81 126 ASN A O 1
ATOM 990 N N . ASP A 1 127 ? -0.346 -3.183 3.907 1.00 96.56 127 ASP A N 1
ATOM 991 C CA . ASP A 1 127 ? -1.303 -4.210 4.315 1.00 96.56 127 ASP A CA 1
ATOM 992 C C . ASP A 1 127 ? -1.037 -4.694 5.749 1.00 96.56 127 ASP A C 1
ATOM 994 O O . ASP A 1 127 ? -1.969 -4.744 6.548 1.00 96.56 127 ASP A O 1
ATOM 998 N N . ASP A 1 128 ? 0.219 -4.939 6.140 1.00 96.62 128 ASP A N 1
ATOM 999 C CA . ASP A 1 128 ? 0.544 -5.323 7.522 1.00 96.62 128 ASP A CA 1
ATOM 1000 C C . ASP A 1 128 ? 0.163 -4.226 8.534 1.00 96.62 128 ASP A C 1
ATOM 1002 O O . ASP A 1 128 ? -0.451 -4.511 9.565 1.00 96.62 128 ASP A O 1
ATOM 1006 N N . LEU A 1 129 ? 0.426 -2.951 8.221 1.00 95.50 129 LEU A N 1
ATOM 1007 C CA . LEU A 1 129 ? 0.006 -1.822 9.059 1.00 95.50 129 LEU A CA 1
ATOM 1008 C C . LEU A 1 129 ? -1.524 -1.689 9.135 1.00 95.50 129 LEU A C 1
ATOM 1010 O O . LEU A 1 129 ? -2.082 -1.446 10.213 1.00 95.50 129 LEU A O 1
ATOM 1014 N N . GLU A 1 130 ? -2.235 -1.876 8.024 1.00 94.00 130 GLU A N 1
ATOM 1015 C CA . GLU A 1 130 ? -3.698 -1.894 8.005 1.00 94.00 130 GLU A CA 1
ATOM 1016 C C . GLU A 1 130 ? -4.253 -3.061 8.825 1.00 94.00 130 GLU A C 1
ATOM 1018 O O . GLU A 1 130 ? -5.159 -2.872 9.639 1.00 94.00 130 GLU A O 1
ATOM 1023 N N . GLN A 1 131 ? -3.698 -4.262 8.677 1.00 91.75 131 GLN A N 1
ATOM 1024 C CA . GLN A 1 131 ? -4.069 -5.414 9.489 1.00 91.75 131 GLN A CA 1
ATOM 1025 C C . GLN A 1 131 ? -3.797 -5.145 10.972 1.00 91.75 131 GLN A C 1
ATOM 1027 O O . GLN A 1 131 ? -4.674 -5.380 11.807 1.00 91.75 131 GLN A O 1
ATOM 1032 N N . TYR A 1 132 ? -2.627 -4.599 11.310 1.00 90.25 132 TYR A N 1
ATOM 1033 C CA . TYR A 1 132 ? -2.243 -4.264 12.678 1.00 90.25 132 TYR A CA 1
ATOM 1034 C C . TYR A 1 132 ? -3.219 -3.267 13.313 1.00 90.25 132 TYR A C 1
ATOM 1036 O O . TYR A 1 132 ? -3.679 -3.474 14.437 1.00 90.25 132 TYR A O 1
ATOM 1044 N N . THR A 1 133 ? -3.603 -2.219 12.583 1.00 88.50 133 THR A N 1
ATOM 1045 C CA . THR A 1 133 ? -4.570 -1.225 13.072 1.00 88.50 133 THR A CA 1
ATOM 1046 C C . THR A 1 133 ? -5.991 -1.789 13.176 1.00 88.50 133 THR A C 1
ATOM 1048 O O . THR A 1 133 ? -6.680 -1.502 14.160 1.00 88.50 133 THR A O 1
ATOM 1051 N N . ARG A 1 134 ? -6.415 -2.647 12.235 1.00 91.06 134 ARG A N 1
ATOM 1052 C CA . ARG A 1 134 ? -7.719 -3.340 12.257 1.00 91.06 134 ARG A CA 1
ATOM 1053 C C . ARG A 1 134 ? -7.840 -4.346 13.400 1.00 91.06 134 ARG A C 1
ATOM 1055 O O . ARG A 1 134 ? -8.953 -4.591 13.854 1.00 91.06 134 ARG A O 1
ATOM 1062 N N . ARG A 1 135 ? -6.734 -4.898 13.922 1.00 92.00 135 ARG A N 1
ATOM 1063 C CA . ARG A 1 135 ? -6.767 -5.841 15.061 1.00 92.00 135 ARG A CA 1
ATOM 1064 C C . ARG A 1 135 ? -7.455 -5.268 16.292 1.00 92.00 135 ARG A C 1
ATOM 1066 O O . ARG A 1 135 ? -7.965 -6.058 17.071 1.00 92.00 135 ARG A O 1
ATOM 1073 N N . GLN A 1 136 ? -7.485 -3.951 16.474 1.00 94.50 136 GLN A N 1
ATOM 1074 C CA . GLN A 1 136 ? -8.139 -3.290 17.609 1.00 94.50 136 GLN A CA 1
ATOM 1075 C C . GLN A 1 136 ? -9.539 -2.767 17.277 1.00 94.50 136 GLN A C 1
ATOM 1077 O O . GLN A 1 136 ? -10.114 -2.036 18.079 1.00 94.50 136 GLN A O 1
ATOM 1082 N N . SER A 1 137 ? -10.089 -3.096 16.109 1.00 95.75 137 SER A N 1
ATOM 1083 C CA . SER A 1 137 ? -11.378 -2.578 15.669 1.00 95.75 137 SER A CA 1
ATOM 1084 C C . SER A 1 137 ? -12.331 -3.685 15.249 1.00 95.75 137 SER A C 1
ATOM 1086 O O . SER A 1 137 ? -11.920 -4.689 14.673 1.00 95.75 137 SER A O 1
ATOM 1088 N N . ILE A 1 138 ? -13.619 -3.480 15.510 1.00 95.31 138 ILE A N 1
ATOM 1089 C CA . ILE A 1 138 ? -14.697 -4.361 15.048 1.00 95.31 138 ILE A CA 1
ATOM 1090 C C . ILE A 1 138 ? -15.819 -3.531 14.430 1.00 95.31 138 ILE A C 1
ATOM 1092 O O . ILE A 1 138 ? -15.925 -2.325 14.666 1.00 95.31 138 ILE A O 1
ATOM 1096 N N . ARG A 1 139 ? -16.654 -4.196 13.631 1.00 95.94 139 ARG A N 1
ATOM 1097 C CA . ARG A 1 139 ? -17.891 -3.635 13.090 1.00 95.94 139 ARG A CA 1
ATOM 1098 C C . ARG A 1 139 ? -19.086 -4.306 13.737 1.00 95.94 139 ARG A C 1
ATOM 1100 O O . ARG A 1 139 ? -19.184 -5.528 13.698 1.00 95.94 139 ARG A O 1
ATOM 1107 N N . ILE A 1 140 ? -19.991 -3.501 14.281 1.00 95.62 140 ILE A N 1
ATOM 1108 C CA . ILE A 1 140 ? -21.236 -3.970 14.883 1.00 95.62 140 ILE A CA 1
ATOM 1109 C C . ILE A 1 140 ? -22.394 -3.522 13.995 1.00 95.62 140 ILE A C 1
ATOM 1111 O O . ILE A 1 140 ? -22.576 -2.333 13.726 1.00 95.62 140 ILE A O 1
ATOM 1115 N N . ALA A 1 141 ? -23.167 -4.491 13.514 1.00 94.62 141 ALA A N 1
ATOM 1116 C CA . ALA A 1 141 ? -24.344 -4.269 12.686 1.00 94.62 141 ALA A CA 1
ATOM 1117 C C . ALA A 1 141 ? -25.623 -4.533 13.489 1.00 94.62 141 ALA A C 1
ATOM 1119 O O . ALA A 1 141 ? -25.625 -5.337 14.414 1.00 94.62 141 ALA A O 1
ATOM 1120 N N . GLY A 1 142 ? -26.729 -3.899 13.095 1.00 91.56 142 GLY A N 1
ATOM 1121 C CA . GLY A 1 142 ? -28.052 -4.179 13.668 1.00 91.56 142 GLY A CA 1
ATOM 1122 C C . GLY A 1 142 ? -28.435 -3.338 14.887 1.00 91.56 142 GLY A C 1
ATOM 1123 O O . GLY A 1 142 ? -29.572 -3.438 15.331 1.00 91.56 142 GLY A O 1
ATOM 1124 N N . ILE A 1 143 ? -27.550 -2.465 15.379 1.00 93.25 143 ILE A N 1
ATOM 1125 C CA . ILE A 1 143 ? -27.896 -1.460 16.395 1.00 93.25 143 ILE A CA 1
ATOM 1126 C C . ILE A 1 143 ? -28.746 -0.361 15.727 1.00 93.25 143 ILE A C 1
ATOM 1128 O O . ILE A 1 143 ? -28.243 0.277 14.794 1.00 93.25 143 ILE A O 1
ATOM 1132 N N . PRO A 1 144 ? -30.000 -0.117 16.160 1.00 91.06 144 PRO A N 1
ATOM 1133 C CA . PRO A 1 144 ? -30.844 0.950 15.614 1.00 91.06 144 PRO A CA 1
ATOM 1134 C C . PRO A 1 144 ? -30.183 2.330 15.731 1.00 91.06 144 PRO A C 1
ATOM 1136 O O . PRO A 1 144 ? -29.490 2.593 16.707 1.00 91.06 144 PRO A O 1
ATOM 1139 N N . GLU A 1 145 ? -30.379 3.203 14.741 1.00 90.25 145 GLU A N 1
ATOM 1140 C CA . GLU A 1 145 ? -29.865 4.582 14.773 1.00 90.25 145 GLU A CA 1
ATOM 1141 C C . GLU A 1 145 ? -30.829 5.507 15.516 1.00 90.25 145 GLU A C 1
ATOM 1143 O O . GLU A 1 145 ? -32.041 5.462 15.284 1.00 90.25 145 GLU A O 1
ATOM 1148 N N . LYS A 1 146 ? -30.291 6.375 16.377 1.00 87.94 146 LYS A N 1
ATOM 1149 C CA . LYS A 1 146 ? -31.059 7.439 17.038 1.00 87.94 146 LYS A CA 1
ATOM 1150 C C . LYS A 1 146 ? -30.489 8.810 16.695 1.00 87.94 146 LYS A C 1
ATOM 1152 O O . LYS A 1 146 ? -29.306 8.971 16.398 1.00 87.94 146 LYS A O 1
ATOM 1157 N N . PHE A 1 147 ? -31.352 9.820 16.739 1.00 84.25 147 PHE A N 1
ATOM 1158 C CA . PHE A 1 147 ? -30.923 11.201 16.560 1.00 84.25 147 PHE A CA 1
ATOM 1159 C C . PHE A 1 147 ? -30.073 11.639 17.757 1.00 84.25 147 PHE A C 1
ATOM 1161 O O . PHE A 1 147 ? -30.455 11.376 18.895 1.00 84.25 147 PHE A O 1
ATOM 1168 N N . PHE A 1 148 ? -28.932 12.284 17.490 1.00 86.12 148 PHE A N 1
ATOM 1169 C CA . PHE A 1 148 ? -27.938 12.659 18.507 1.00 86.12 148 PHE A CA 1
ATOM 1170 C C . PHE A 1 148 ? -27.498 11.497 19.417 1.00 86.12 148 PHE A C 1
ATOM 1172 O O . PHE A 1 148 ? -27.331 11.671 20.621 1.00 86.12 148 PHE A O 1
ATOM 1179 N N . GLU A 1 149 ? -27.321 10.300 18.851 1.00 91.19 149 GLU A N 1
ATOM 1180 C CA . GLU A 1 149 ? -26.819 9.158 19.615 1.00 91.19 149 GLU A CA 1
ATOM 1181 C C . GLU A 1 149 ? -25.344 9.316 20.009 1.00 91.19 149 GLU A C 1
ATOM 1183 O O . GLU A 1 149 ? -24.526 9.840 19.250 1.00 91.19 149 GLU A O 1
ATOM 1188 N N . SER A 1 150 ? -25.008 8.786 21.182 1.00 95.56 150 SER A N 1
ATOM 1189 C CA . SER A 1 15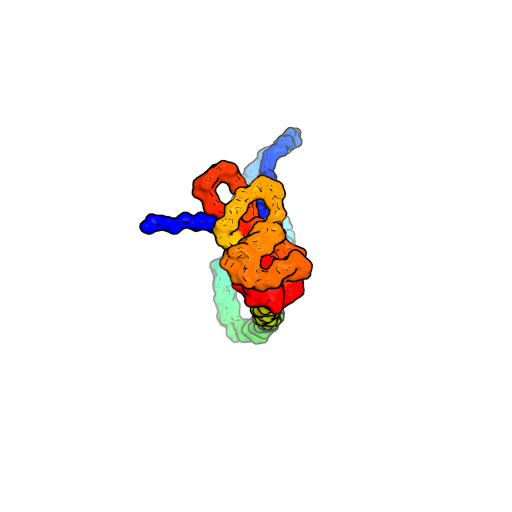0 ? -23.637 8.452 21.550 1.00 95.56 150 SER A CA 1
ATOM 1190 C C . SER A 1 150 ? -23.375 7.019 21.107 1.00 95.56 150 SER A C 1
ATOM 1192 O O . SER A 1 150 ? -23.977 6.075 21.621 1.00 95.56 150 SER A O 1
ATOM 1194 N N . THR A 1 151 ? -22.499 6.837 20.121 1.00 96.19 151 THR A N 1
ATOM 1195 C CA . THR A 1 151 ? -22.161 5.492 19.645 1.00 96.19 151 THR A CA 1
ATOM 1196 C C . THR A 1 151 ? -21.413 4.683 20.703 1.00 96.19 151 THR A C 1
ATOM 1198 O O . THR A 1 151 ? -21.563 3.466 20.717 1.00 96.19 151 THR A O 1
ATOM 1201 N N . ASP A 1 152 ? -20.685 5.330 21.620 1.00 96.81 152 ASP A N 1
ATOM 1202 C CA . ASP A 1 152 ? -20.024 4.652 22.742 1.00 96.81 152 ASP A CA 1
ATOM 1203 C C . ASP A 1 152 ? -21.064 4.042 23.692 1.00 96.81 152 ASP A C 1
ATOM 1205 O O . ASP A 1 152 ? -20.954 2.869 24.046 1.00 96.81 152 ASP A O 1
ATOM 1209 N N . ASP A 1 153 ? -22.126 4.788 24.020 1.00 96.56 153 ASP A N 1
ATOM 1210 C CA . ASP A 1 153 ? -23.194 4.309 24.907 1.00 96.56 153 ASP A CA 1
ATOM 1211 C C . ASP A 1 153 ? -23.970 3.145 24.282 1.00 96.56 153 ASP A C 1
ATOM 1213 O O . ASP A 1 153 ? -24.249 2.150 24.953 1.00 96.56 153 ASP A O 1
ATOM 1217 N N . GLU A 1 154 ? -24.293 3.224 22.986 1.00 96.25 154 GLU A N 1
ATOM 1218 C CA . GLU A 1 154 ? -24.967 2.126 22.281 1.00 96.25 154 GLU A CA 1
ATOM 1219 C C . GLU A 1 154 ? -24.088 0.868 22.208 1.00 96.25 154 GLU A C 1
ATOM 1221 O O . GLU A 1 154 ? -24.591 -0.251 22.337 1.00 96.25 154 GLU A O 1
ATOM 1226 N N . VAL A 1 155 ? -22.771 1.031 22.043 1.00 96.19 155 VAL A N 1
ATOM 1227 C CA . VAL A 1 155 ? -21.811 -0.081 22.051 1.00 96.19 155 VAL A CA 1
ATOM 1228 C C . VAL A 1 155 ? -21.704 -0.691 23.440 1.00 96.19 155 VAL A C 1
ATOM 1230 O O . VAL A 1 155 ? -21.781 -1.913 23.551 1.00 96.19 155 VAL A O 1
ATOM 1233 N N . LEU A 1 156 ? -21.558 0.114 24.495 1.00 96.50 156 LEU A N 1
ATOM 1234 C CA . LEU A 1 156 ? -21.502 -0.366 25.879 1.00 96.50 156 LEU A CA 1
ATOM 1235 C C . LEU A 1 156 ? -22.780 -1.110 26.251 1.00 96.50 156 LEU A C 1
ATOM 1237 O O . LEU A 1 156 ? -22.715 -2.215 26.788 1.00 96.50 156 LEU A O 1
ATOM 1241 N N . LYS A 1 157 ? -23.936 -0.544 25.893 1.00 95.38 157 LYS A N 1
ATOM 1242 C CA . LYS A 1 157 ? -25.238 -1.165 26.110 1.00 95.38 157 LYS A CA 1
ATOM 1243 C C . LYS A 1 157 ? -25.339 -2.506 25.394 1.00 95.38 157 LYS A C 1
ATOM 1245 O O . LYS A 1 157 ? -25.681 -3.505 26.011 1.00 95.38 157 LYS A O 1
ATOM 1250 N N . PHE A 1 158 ? -25.001 -2.557 24.107 1.00 95.06 158 PHE A N 1
ATOM 1251 C CA . PHE A 1 158 ? -25.000 -3.812 23.356 1.00 95.06 158 PHE A CA 1
ATOM 1252 C C . PHE A 1 158 ? -24.042 -4.844 23.974 1.00 95.06 158 PHE A C 1
ATOM 1254 O O . PHE A 1 158 ? -24.411 -5.997 24.180 1.00 95.06 158 PHE A O 1
ATOM 1261 N N . SER A 1 159 ? -22.831 -4.420 24.325 1.00 95.12 159 SER A N 1
ATOM 1262 C CA . SER A 1 159 ? -21.794 -5.282 24.898 1.00 95.12 159 SER A CA 1
ATOM 1263 C C . SER A 1 159 ? -22.227 -5.883 26.238 1.00 95.12 159 SER A C 1
ATOM 1265 O O . SER A 1 159 ? -22.129 -7.089 26.446 1.00 95.12 159 SER A O 1
ATOM 1267 N N . ASN A 1 160 ? -22.760 -5.059 27.137 1.00 95.88 160 ASN A N 1
ATOM 1268 C CA . ASN A 1 160 ? -23.061 -5.471 28.505 1.00 95.88 160 ASN A CA 1
ATOM 1269 C C . ASN A 1 160 ? -24.451 -6.100 28.647 1.00 95.88 160 ASN A C 1
ATOM 1271 O O . ASN A 1 160 ? -24.581 -7.098 29.354 1.00 95.88 160 ASN A O 1
ATOM 1275 N N . ASP A 1 161 ? -25.463 -5.581 27.947 1.00 95.25 161 ASP A N 1
ATOM 1276 C CA . ASP A 1 161 ? -26.842 -6.065 28.078 1.00 95.25 161 ASP A CA 1
ATOM 1277 C C . ASP A 1 161 ? -27.102 -7.311 27.220 1.00 95.25 161 ASP A C 1
ATOM 1279 O O . ASP A 1 161 ? -27.920 -8.151 27.594 1.00 95.25 161 ASP A O 1
ATOM 1283 N N . VAL A 1 162 ? -26.442 -7.425 26.057 1.00 92.56 162 VAL A N 1
ATOM 1284 C CA . VAL A 1 162 ? -26.682 -8.518 25.094 1.00 92.56 162 VAL A CA 1
ATOM 1285 C C . VAL A 1 162 ? -25.592 -9.582 25.161 1.00 92.56 162 VAL A C 1
ATOM 1287 O O . VAL A 1 162 ? -25.902 -10.771 25.125 1.00 92.56 162 VAL A O 1
ATOM 1290 N N . LEU A 1 163 ? -24.321 -9.171 25.235 1.00 93.56 163 LEU A N 1
ATOM 1291 C CA . LEU A 1 163 ? -23.176 -10.091 25.202 1.00 93.56 163 LEU A CA 1
ATOM 1292 C C . LEU A 1 163 ? -22.584 -10.387 26.586 1.00 93.56 163 LEU A C 1
ATOM 1294 O O . LEU A 1 163 ? -21.764 -11.295 26.704 1.00 93.56 163 LEU A O 1
ATOM 1298 N N . TYR A 1 164 ? -23.011 -9.667 27.628 1.00 93.62 164 TYR A N 1
ATOM 1299 C CA . TYR A 1 164 ? -22.543 -9.824 29.010 1.00 93.62 164 TYR A CA 1
ATOM 1300 C C . TYR A 1 164 ? -21.013 -9.712 29.169 1.00 93.62 164 TYR A C 1
ATOM 1302 O O . TYR A 1 164 ? -20.418 -10.378 30.017 1.00 93.62 164 TYR A O 1
ATOM 1310 N N . SER A 1 165 ? -20.364 -8.868 28.359 1.00 88.38 165 SER A N 1
ATOM 1311 C CA . SER A 1 165 ? -18.901 -8.836 28.217 1.00 88.38 165 SER A CA 1
ATOM 1312 C C . SER A 1 165 ? -18.140 -7.934 29.198 1.00 88.38 165 SER A C 1
ATOM 1314 O O . SER A 1 165 ? -16.908 -7.913 29.162 1.00 88.38 165 SER A O 1
ATOM 1316 N N . GLN A 1 166 ? -18.834 -7.232 30.105 1.00 92.56 166 GLN A N 1
ATOM 1317 C CA . GLN A 1 166 ? -18.236 -6.330 31.109 1.00 92.56 166 GLN A CA 1
ATOM 1318 C C . GLN A 1 166 ? -17.210 -5.366 30.481 1.00 92.56 166 GLN A C 1
ATOM 1320 O O . GLN A 1 166 ? -16.036 -5.298 30.873 1.00 92.56 166 GLN A O 1
ATOM 1325 N N . LEU A 1 167 ? -17.649 -4.678 29.429 1.00 95.50 167 LEU A N 1
ATOM 1326 C CA . LEU A 1 167 ? -16.885 -3.643 28.751 1.00 95.50 167 LEU A CA 1
ATOM 1327 C C . LEU A 1 167 ? -17.043 -2.320 29.505 1.00 95.50 167 LEU A C 1
ATOM 1329 O O . LEU A 1 167 ? -18.166 -1.868 29.741 1.00 95.50 167 LEU A O 1
ATOM 1333 N N . GLU A 1 168 ? -15.916 -1.696 29.839 1.00 96.00 168 GLU A N 1
ATOM 1334 C CA . GLU A 1 168 ? -15.878 -0.400 30.518 1.00 96.00 168 GLU A CA 1
ATOM 1335 C C . GLU A 1 168 ? -15.747 0.759 29.512 1.00 96.00 168 GLU A C 1
ATOM 1337 O O . GLU A 1 168 ? -15.095 0.600 28.475 1.00 96.00 168 GLU A O 1
ATOM 1342 N N . PRO A 1 169 ? -16.272 1.964 29.810 1.00 95.06 169 PRO A N 1
ATOM 1343 C CA . PRO A 1 169 ? -16.186 3.111 28.899 1.00 95.06 169 PRO A CA 1
ATOM 1344 C C . PRO A 1 169 ? -14.752 3.467 28.483 1.00 95.06 169 PRO A C 1
ATOM 1346 O O . PRO A 1 169 ? -14.496 3.747 27.318 1.00 95.06 169 PRO A O 1
ATOM 1349 N N . GLY A 1 170 ? -13.792 3.387 29.413 1.00 96.25 170 GLY A N 1
ATOM 1350 C CA . GLY A 1 170 ? -12.378 3.689 29.147 1.00 96.25 170 GLY A CA 1
ATOM 1351 C C . GLY A 1 170 ? -11.658 2.670 28.256 1.00 96.25 170 GLY A C 1
ATOM 1352 O O . GLY A 1 170 ? -10.486 2.855 27.937 1.00 96.25 170 GLY A O 1
ATOM 1353 N N . GLU A 1 171 ? -12.324 1.582 27.869 1.00 96.50 171 GLU A N 1
ATOM 1354 C CA . GLU A 1 171 ? -11.781 0.583 26.950 1.00 96.50 171 GLU A CA 1
ATOM 1355 C C . GLU A 1 171 ? -12.087 0.888 25.478 1.00 96.50 171 GLU A C 1
ATOM 1357 O O . GLU A 1 171 ? -11.454 0.309 24.584 1.00 96.50 171 GLU A O 1
ATOM 1362 N N . ILE A 1 172 ? -13.016 1.812 25.222 1.00 97.19 172 ILE A N 1
ATOM 1363 C CA . ILE A 1 172 ? -13.318 2.342 23.895 1.00 97.19 172 ILE A CA 1
ATOM 1364 C C . ILE A 1 172 ? -12.415 3.557 23.644 1.00 97.19 172 ILE A C 1
ATOM 1366 O O . ILE A 1 172 ? -12.375 4.494 24.430 1.00 97.19 172 ILE A O 1
ATOM 1370 N N . ASP A 1 173 ? -11.668 3.525 22.540 1.00 96.38 173 ASP A N 1
ATOM 1371 C CA . ASP A 1 173 ? -10.839 4.651 22.079 1.00 96.38 173 ASP A CA 1
ATOM 1372 C C . ASP A 1 173 ? -11.686 5.623 21.245 1.00 96.38 173 ASP A C 1
ATOM 1374 O O . ASP A 1 173 ? -11.663 6.835 21.435 1.00 96.38 173 ASP A O 1
ATOM 1378 N N . ARG A 1 174 ? -12.466 5.078 20.305 1.00 95.88 174 ARG A N 1
ATOM 1379 C CA . ARG A 1 174 ? -13.400 5.843 19.471 1.00 95.88 174 ARG A CA 1
ATOM 1380 C C . ARG A 1 174 ? -14.439 4.931 18.839 1.00 95.88 174 ARG A C 1
ATOM 1382 O O . ARG A 1 174 ? -14.102 3.833 18.385 1.00 95.88 174 ARG A O 1
ATOM 1389 N N . SER A 1 175 ? -15.660 5.423 18.677 1.00 97.25 175 SER A N 1
ATOM 1390 C CA . SER A 1 175 ? -16.682 4.768 17.863 1.00 97.25 175 SER A CA 1
ATOM 1391 C C . SER A 1 175 ? -17.405 5.758 16.950 1.00 97.25 175 SER A C 1
ATOM 1393 O O . SER A 1 175 ? -17.434 6.957 17.212 1.00 97.25 175 SER A O 1
ATOM 1395 N N . HIS A 1 176 ? -17.915 5.272 15.817 1.00 95.94 176 HIS A N 1
ATOM 1396 C CA . HIS A 1 176 ? -18.745 6.064 14.904 1.00 95.94 176 HIS A CA 1
ATOM 1397 C C . HIS A 1 176 ? -19.508 5.174 13.916 1.00 95.94 176 HIS A C 1
ATOM 1399 O O . HIS A 1 176 ? -19.097 4.050 13.611 1.00 95.94 176 HIS A O 1
ATOM 1405 N N . ARG A 1 177 ? -20.602 5.705 13.357 1.00 95.56 177 ARG A N 1
ATOM 1406 C CA . ARG A 1 177 ? -21.331 5.078 12.245 1.00 95.56 177 ARG A CA 1
ATOM 1407 C C . ARG A 1 177 ? -20.526 5.154 10.948 1.00 95.56 177 ARG A C 1
ATOM 1409 O O . ARG A 1 177 ? -19.941 6.186 10.624 1.00 95.56 177 ARG A O 1
ATOM 1416 N N . VAL A 1 178 ? -20.549 4.078 10.168 1.00 94.31 178 VAL A N 1
ATOM 1417 C CA . VAL A 1 178 ? -19.844 3.984 8.885 1.00 94.31 178 VAL A CA 1
ATOM 1418 C C . VAL A 1 178 ? -20.721 4.455 7.736 1.00 94.31 178 VAL A C 1
ATOM 1420 O O . VAL A 1 178 ? -21.849 3.992 7.556 1.00 94.31 178 VAL A O 1
ATOM 1423 N N . GLY A 1 179 ? -20.149 5.308 6.891 1.00 90.38 179 GLY A N 1
ATOM 1424 C CA . GLY A 1 179 ? -20.782 5.779 5.665 1.00 90.38 179 GLY A CA 1
ATOM 1425 C C . GLY A 1 179 ? -21.656 7.023 5.857 1.00 90.38 179 GLY A C 1
ATOM 1426 O O . GLY A 1 179 ? -21.893 7.467 6.987 1.00 90.38 179 GLY A O 1
ATOM 1427 N N . PRO A 1 180 ? -22.118 7.611 4.740 1.00 86.19 180 PRO A N 1
ATOM 1428 C CA . PRO A 1 180 ? -22.858 8.866 4.757 1.00 86.19 180 PRO A CA 1
ATOM 1429 C C . PRO A 1 180 ? -24.185 8.720 5.519 1.00 86.19 180 PRO A C 1
ATOM 1431 O O . PRO A 1 180 ? -24.771 7.632 5.501 1.00 86.19 180 PRO A O 1
ATOM 1434 N N . PRO A 1 181 ? -24.681 9.795 6.162 1.00 81.06 181 PRO A N 1
ATOM 1435 C CA . PRO A 1 181 ? -26.020 9.817 6.738 1.00 81.06 181 PRO A CA 1
ATOM 1436 C C . PRO A 1 181 ? -27.056 9.390 5.696 1.00 81.06 181 PRO A C 1
ATOM 1438 O O . PRO A 1 181 ? -27.009 9.831 4.545 1.00 81.06 181 PRO A O 1
ATOM 1441 N N . ARG A 1 182 ? -27.971 8.506 6.087 1.00 76.31 182 ARG A N 1
ATOM 1442 C CA . ARG A 1 182 ? -29.064 8.060 5.218 1.00 76.31 182 ARG A CA 1
ATOM 1443 C C . ARG A 1 182 ? -30.284 8.944 5.452 1.00 76.31 182 ARG A C 1
ATOM 1445 O O . ARG A 1 182 ? -30.456 9.485 6.541 1.00 76.31 182 ARG A O 1
ATOM 1452 N N . SER A 1 183 ? -31.113 9.106 4.423 1.00 69.81 183 SER A N 1
ATOM 1453 C CA . SER A 1 183 ? -32.426 9.740 4.565 1.00 69.81 183 SER A CA 1
ATOM 1454 C C . SER A 1 183 ? -33.246 9.009 5.631 1.00 69.81 183 SER A C 1
ATOM 1456 O O . SER A 1 183 ? -33.090 7.797 5.774 1.00 69.81 183 SER A O 1
ATOM 1458 N N . ASN A 1 184 ? -34.132 9.729 6.330 1.00 64.50 184 ASN A N 1
ATOM 1459 C CA . ASN A 1 184 ? -34.975 9.254 7.448 1.00 64.50 184 ASN A CA 1
ATOM 1460 C C . ASN A 1 184 ? -36.012 8.171 7.068 1.00 64.50 184 ASN A C 1
ATOM 1462 O O . ASN A 1 184 ? -37.060 8.051 7.699 1.00 64.50 184 ASN A O 1
ATOM 1466 N N . ASP A 1 185 ? -35.758 7.403 6.016 1.00 67.56 185 ASP A N 1
ATOM 1467 C CA . ASP A 1 185 ? -36.624 6.327 5.587 1.00 67.56 185 ASP A CA 1
ATOM 1468 C C . ASP A 1 185 ? -36.432 5.121 6.514 1.00 67.56 185 ASP A C 1
ATOM 1470 O O . ASP A 1 185 ? -35.386 4.467 6.526 1.00 67.56 185 ASP A O 1
ATOM 1474 N N . SER A 1 186 ? -37.463 4.847 7.312 1.00 63.31 186 SER A N 1
ATOM 1475 C CA . SER A 1 186 ? -37.505 3.781 8.324 1.00 63.31 186 SER A CA 1
ATOM 1476 C C . SER A 1 186 ? -37.264 2.366 7.779 1.00 63.31 186 SER A C 1
ATOM 1478 O O . SER A 1 186 ? -37.035 1.444 8.556 1.00 63.31 186 SER A O 1
ATOM 1480 N N . ASN A 1 187 ? -37.284 2.189 6.454 1.00 71.94 187 ASN A N 1
ATOM 1481 C CA . ASN A 1 187 ? -37.077 0.899 5.796 1.00 71.94 187 ASN A CA 1
ATOM 1482 C C . ASN A 1 187 ? -35.598 0.605 5.453 1.00 71.94 187 ASN A C 1
ATOM 1484 O O . ASN A 1 187 ? -35.278 -0.424 4.856 1.00 71.94 187 ASN A O 1
ATOM 1488 N N . GLN A 1 188 ? -34.675 1.511 5.791 1.00 78.06 188 GLN A N 1
ATOM 1489 C CA . GLN A 1 188 ? -33.239 1.339 5.555 1.00 78.06 188 GLN A CA 1
ATOM 1490 C C . GLN A 1 188 ? -32.575 0.570 6.709 1.00 78.06 188 GLN A C 1
ATOM 1492 O O . GLN A 1 188 ? -32.792 0.865 7.882 1.00 78.06 188 GLN A O 1
ATOM 1497 N N . LYS A 1 189 ? -31.687 -0.384 6.386 1.00 86.06 189 LYS A N 1
ATOM 1498 C CA . LYS A 1 189 ? -30.849 -1.062 7.395 1.00 86.06 189 LYS A CA 1
ATOM 1499 C C . LYS A 1 189 ? -30.004 -0.019 8.157 1.00 86.06 189 LYS A C 1
ATOM 1501 O O . LYS A 1 189 ? -29.373 0.801 7.480 1.00 86.06 189 LYS A O 1
ATOM 1506 N N . PRO A 1 190 ? -29.909 -0.079 9.502 1.00 90.38 190 PRO A N 1
ATOM 1507 C CA . PRO A 1 190 ? -29.026 0.801 10.268 1.00 90.38 190 PRO A CA 1
ATOM 1508 C C . PRO A 1 190 ? -27.570 0.714 9.791 1.00 90.38 190 PRO A C 1
ATOM 1510 O O . PRO A 1 190 ? -27.087 -0.371 9.441 1.00 90.38 190 PRO A O 1
ATOM 1513 N N . ARG A 1 191 ? -26.861 1.847 9.774 1.00 93.31 191 ARG A N 1
ATOM 1514 C CA . ARG A 1 191 ? -25.421 1.921 9.505 1.00 93.31 191 ARG A CA 1
ATOM 1515 C C . ARG A 1 191 ? -24.658 1.170 10.585 1.00 93.31 191 ARG A C 1
ATOM 1517 O O . ARG A 1 191 ? -25.003 1.214 11.760 1.00 93.31 191 ARG A O 1
ATOM 1524 N N . GLU A 1 192 ? -23.601 0.485 10.187 1.00 96.25 192 GLU A N 1
ATOM 1525 C CA . GLU A 1 192 ? -22.744 -0.236 11.127 1.00 96.25 192 GLU A CA 1
ATOM 1526 C C . GLU A 1 192 ? -21.956 0.755 11.984 1.00 96.25 192 GLU A C 1
ATOM 1528 O O . GLU A 1 192 ? -21.607 1.837 11.511 1.00 96.25 192 GLU A O 1
ATOM 1533 N N . ILE A 1 193 ? -21.656 0.384 13.225 1.00 96.94 193 ILE A N 1
ATOM 1534 C CA . ILE A 1 193 ? -20.724 1.126 14.075 1.00 96.94 193 ILE A CA 1
ATOM 1535 C C . ILE A 1 193 ? -19.344 0.483 13.919 1.00 96.94 193 ILE A C 1
ATOM 1537 O O . ILE A 1 193 ? -19.203 -0.723 14.128 1.00 96.94 193 ILE A O 1
ATOM 1541 N N . ILE A 1 194 ? -18.325 1.269 13.557 1.00 97.25 194 ILE A N 1
ATOM 1542 C CA . ILE A 1 194 ? -16.925 0.879 13.768 1.00 97.25 194 ILE A CA 1
ATOM 1543 C C . ILE A 1 194 ? -16.525 1.352 15.152 1.00 97.25 194 ILE A C 1
ATOM 1545 O O . ILE A 1 194 ? -16.612 2.542 15.454 1.00 97.25 194 ILE A O 1
ATOM 1549 N N . VAL A 1 195 ? -16.034 0.417 15.956 1.00 97.19 195 VAL A N 1
ATOM 1550 C CA . VAL A 1 195 ? -15.463 0.687 17.275 1.00 97.19 195 VAL A CA 1
ATOM 1551 C C . VAL A 1 195 ? -13.984 0.363 17.221 1.00 97.19 195 VAL A C 1
ATOM 1553 O O . VAL A 1 195 ? -13.595 -0.679 16.691 1.00 97.19 195 VAL A O 1
ATOM 1556 N N . ARG A 1 196 ? -13.154 1.250 17.760 1.00 96.94 196 ARG A N 1
ATOM 1557 C CA . ARG A 1 196 ? -11.750 0.993 18.064 1.00 96.94 196 ARG A CA 1
ATOM 1558 C C . ARG A 1 196 ? -11.587 0.951 19.576 1.00 96.94 196 ARG A C 1
ATOM 1560 O O . ARG A 1 196 ? -12.066 1.841 20.270 1.00 96.94 196 ARG A O 1
ATOM 1567 N N . PHE A 1 197 ? -10.891 -0.069 20.054 1.00 97.12 197 PHE A N 1
ATOM 1568 C CA . PHE A 1 197 ? -10.581 -0.253 21.466 1.00 97.12 197 PHE A CA 1
ATOM 1569 C C . PHE A 1 197 ? -9.173 0.237 21.782 1.00 97.12 197 PHE A C 1
ATOM 1571 O O . PHE A 1 197 ? -8.280 0.183 20.932 1.00 97.12 197 PHE A O 1
ATOM 1578 N N . VAL A 1 198 ? -8.962 0.635 23.035 1.00 95.56 198 VAL A N 1
ATOM 1579 C CA . VAL A 1 198 ? -7.647 1.052 23.547 1.00 95.56 198 VAL A CA 1
ATOM 1580 C C . VAL A 1 198 ? -6.640 -0.102 23.487 1.00 95.56 198 VAL A C 1
ATOM 1582 O O . VAL A 1 198 ? -5.449 0.102 23.249 1.00 95.56 198 VAL A O 1
ATOM 1585 N N . SER A 1 199 ? -7.109 -1.341 23.667 1.00 94.44 199 SER A N 1
ATOM 1586 C CA . SER A 1 199 ? -6.259 -2.529 23.657 1.00 94.44 199 SER A CA 1
ATOM 1587 C C . SER A 1 199 ? -6.891 -3.708 22.916 1.00 94.44 199 SER A C 1
ATOM 1589 O O . SER A 1 199 ? -8.110 -3.825 22.794 1.00 94.44 199 SER A O 1
ATOM 1591 N N . TYR A 1 200 ? -6.048 -4.638 22.459 1.00 93.00 200 TYR A N 1
ATOM 1592 C CA . TYR A 1 200 ? -6.518 -5.902 21.883 1.00 93.00 200 TYR A CA 1
ATOM 1593 C C . TYR A 1 200 ? -7.306 -6.743 22.901 1.00 93.00 200 TYR A C 1
ATOM 1595 O O . TYR A 1 200 ? -8.276 -7.396 22.532 1.00 93.00 200 TYR A O 1
ATOM 1603 N N . LYS A 1 201 ? -6.934 -6.688 24.187 1.00 93.44 201 LYS A N 1
ATOM 1604 C CA . LYS A 1 201 ? -7.633 -7.411 25.262 1.00 93.44 201 LYS A CA 1
ATOM 1605 C C . LYS A 1 201 ? -9.063 -6.909 25.438 1.00 93.44 201 LYS A C 1
ATOM 1607 O O . LYS A 1 201 ? -9.976 -7.713 25.552 1.00 93.44 201 LYS A O 1
ATOM 1612 N N . SER A 1 202 ? -9.249 -5.592 25.392 1.00 94.81 202 SER A N 1
ATOM 1613 C CA . SER A 1 202 ? -10.568 -4.961 25.447 1.00 94.81 202 SER A CA 1
ATOM 1614 C C . SER A 1 202 ? -11.443 -5.385 24.271 1.00 94.81 202 SER A C 1
ATOM 1616 O O . SER A 1 202 ? -12.595 -5.751 24.466 1.00 94.81 202 SER A O 1
ATOM 1618 N N . ARG A 1 203 ? -10.869 -5.449 23.061 1.00 94.62 203 ARG A N 1
ATOM 1619 C CA . ARG A 1 203 ? -11.567 -5.991 21.890 1.00 94.62 203 ARG A CA 1
ATOM 1620 C C . ARG A 1 203 ? -11.982 -7.450 22.083 1.00 94.62 203 ARG A C 1
ATOM 1622 O O . ARG A 1 203 ? -13.059 -7.809 21.650 1.00 94.62 203 ARG A O 1
ATOM 1629 N N . GLN A 1 204 ? -11.141 -8.291 22.690 1.00 93.75 204 GLN A N 1
ATOM 1630 C CA . GLN A 1 204 ? -11.429 -9.721 22.878 1.00 93.75 204 GLN A CA 1
ATOM 1631 C C . GLN A 1 204 ? -12.587 -10.017 23.837 1.00 93.75 204 GLN A C 1
ATOM 1633 O O . GLN A 1 204 ? -13.034 -11.159 23.890 1.00 93.75 204 GLN A O 1
ATOM 1638 N N . LYS A 1 205 ? -13.063 -9.023 24.593 1.00 91.50 205 LYS A N 1
ATOM 1639 C CA . LYS A 1 205 ? -14.290 -9.161 25.383 1.00 91.50 205 LYS A CA 1
ATOM 1640 C C . LYS A 1 205 ? -15.537 -9.280 24.491 1.00 91.50 205 LYS A C 1
ATOM 1642 O O . LYS A 1 205 ? -16.557 -9.772 24.958 1.00 91.50 205 LYS A O 1
ATOM 1647 N N . LEU A 1 206 ? -15.449 -8.838 23.234 1.00 88.06 206 LEU A N 1
ATOM 1648 C CA . LEU A 1 206 ? -16.508 -8.835 22.222 1.00 88.06 206 LEU A CA 1
ATOM 1649 C C . LEU A 1 206 ? -16.235 -9.845 21.105 1.00 88.06 206 LEU A C 1
ATOM 1651 O O . LEU A 1 206 ? -17.217 -10.484 20.674 1.00 88.06 206 LEU A O 1
#

Radius of gyration: 42.45 Å; chains: 1; bounding box: 77×59×110 Å